Protein AF-A0A4Y9UTT5-F1 (afdb_monomer)

Solvent-accessible surface area (backbone atoms only — not comparable to full-atom values): 20776 Å² total; per-residue (Å²): 132,88,83,87,89,87,84,89,85,83,88,83,82,86,80,91,84,88,80,82,90,75,90,77,81,85,78,80,84,80,78,82,85,77,86,77,80,86,79,86,81,83,84,80,93,72,90,73,84,76,83,81,79,75,77,74,75,73,77,71,77,81,71,72,67,68,64,73,43,75,48,70,27,82,89,72,28,34,40,36,28,38,40,95,92,14,46,50,64,59,52,58,39,62,52,59,52,64,42,48,42,26,35,34,30,38,65,64,56,94,57,61,46,43,34,34,32,32,25,52,72,84,48,75,78,44,76,22,69,30,44,76,47,98,56,68,75,46,101,57,21,41,27,27,42,21,61,42,77,42,45,83,54,48,44,37,39,40,34,75,27,44,22,49,79,89,40,76,43,31,75,46,60,92,76,46,92,79,58,58,64,29,30,30,36,78,81,64,69,78,72,82,65,68,76,72,74,80,83,71,84,58,56,47,64,52,72,46,86,48,32,43,38,40,35,36,47,45,82,44,78,77,42,82,51,100,82,27,39,35,34,40,37,34,32,63,39,32,38,33,49,30,94,87,57,41,34,33,37,44,61,75,16,38,29,57,32,35,31,26,80,65,8,42,26,40,40,38,34,46,38,40,37,33,37,76,90,64,48,53,34,42,35,48,31,43,33,44,32,50,43,48,74,60,21,30,69,35,41,77,73,73,40,63,72,84,50,31,46,33,44,33,48,40,37,42,44,51,87,42,78,90,55,43,65,45,60,75,44,50,29,41,30,44,33,33,37,35,79,87,80,28,34,39,39,34,40,35,25,40,55,45,77,56,63,75,62,73,91,129

Sequence (360 aa):
MAGAPGPRSHAAERPMNSPSRGFVNRRPCVFAEAAAKPLPIPACDRFLPAPSLTLQTDEAPATAACMPSMQRAWDGSELRWGEADTPVPPAVISPGTPASVTVAVSPVRPGHAVTVEYRVNGGPVRQAIGQSAPRVHGANGRLFRALLPGQSGGTVEFLPVLGFAGQPISPRLRESAECPRYQVGCGAAPVETAALPAGELRWDWDTTFLWAGTVAIRTEVIGVVPDGLRINLHVTEGRFVGPRFEGIVRPGGVNWLRIRKDGVGIVNVTECLQTLSGARIDCLYDGILDLGADGYARAIRGDFGILPPFVLAPTYATADKELAWLNRAQCIGVGRVDMKTLRASYDIYVVTAGAAKHVD

Secondary structure (DSSP, 8-state):
------PPP-----------------PPP------PPPPPPPP----PPPP-----------------EEEE-TTS-EEEESBTTB----SEE-TTPPEEEEEEEES--TTEEEEEEEEETT---EEEEPEEEEEEEETTEEEEEEEEPPPSSEEEEEEEEEEETTEE-S--TTT-S---EEEES----------PPP----EEEEEEEEEEEEEEEEEEEEEEETTEEEEEEEEEEEEEE-SS-EEEEPTT-EEEEEE-TTSEEEEEEEEEEEETT--EEEEEEEEEEE--TTHHHHHHTT---SS-EEEEEEEEE---SSSGGGGG-EEEEEEEEETTTTEEEEEEEEEEEEEES---

Structure (mmCIF, N/CA/C/O backbone):
data_AF-A0A4Y9UTT5-F1
#
_entry.id   AF-A0A4Y9UTT5-F1
#
loop_
_atom_site.group_PDB
_atom_site.id
_atom_site.type_symbol
_atom_site.label_atom_id
_atom_site.label_alt_id
_atom_site.label_comp_id
_atom_site.label_asym_id
_atom_site.label_entity_id
_atom_site.label_seq_id
_atom_site.pdbx_PDB_ins_code
_atom_site.Cartn_x
_atom_site.Cartn_y
_atom_site.Cartn_z
_atom_site.occupancy
_atom_site.B_iso_or_equiv
_atom_site.auth_seq_id
_atom_site.auth_comp_id
_atom_site.auth_asym_id
_atom_site.auth_atom_id
_atom_site.pdbx_PDB_model_num
ATOM 1 N N . MET A 1 1 ? -22.398 82.596 -9.284 1.00 36.31 1 MET A N 1
ATOM 2 C CA . MET A 1 1 ? -21.958 81.882 -10.499 1.00 36.31 1 MET A CA 1
ATOM 3 C C . MET A 1 1 ? -20.757 81.018 -10.145 1.00 36.31 1 MET A C 1
ATOM 5 O O . MET A 1 1 ? -19.864 81.526 -9.492 1.00 36.31 1 MET A O 1
ATOM 9 N N . ALA A 1 2 ? -20.852 79.737 -10.513 1.00 39.88 2 ALA A N 1
ATOM 10 C CA . ALA A 1 2 ? -19.846 78.685 -10.724 1.00 39.88 2 ALA A CA 1
ATOM 11 C C . ALA A 1 2 ? -18.447 78.722 -10.057 1.00 39.88 2 ALA A C 1
ATOM 13 O O . ALA A 1 2 ? -17.692 79.670 -10.229 1.00 39.88 2 ALA A O 1
ATOM 14 N N . GLY A 1 3 ? -18.056 77.560 -9.502 1.00 33.03 3 GLY A N 1
ATOM 15 C CA . GLY A 1 3 ? -16.690 77.022 -9.621 1.00 33.03 3 GLY A CA 1
ATOM 16 C C . GLY A 1 3 ? -15.980 76.650 -8.312 1.00 33.03 3 GLY A C 1
ATOM 17 O O . GLY A 1 3 ? -15.389 77.508 -7.672 1.00 33.03 3 GLY A O 1
ATOM 18 N N . ALA A 1 4 ? -15.971 75.361 -7.950 1.00 41.69 4 ALA A N 1
ATOM 19 C CA . ALA A 1 4 ? -14.964 74.765 -7.048 1.00 41.69 4 ALA A CA 1
ATOM 20 C C . ALA A 1 4 ? -13.626 74.599 -7.817 1.00 41.69 4 ALA A C 1
ATOM 22 O O . ALA A 1 4 ? -13.711 74.489 -9.046 1.00 41.69 4 ALA A O 1
ATOM 23 N N . PRO A 1 5 ? -12.416 74.552 -7.193 1.00 48.75 5 PRO A N 1
ATOM 24 C CA . PRO A 1 5 ? -11.970 73.396 -6.380 1.00 48.75 5 PRO A CA 1
ATOM 25 C C . PRO A 1 5 ? -10.886 73.684 -5.292 1.00 48.75 5 PRO A C 1
ATOM 27 O O . PRO A 1 5 ? -10.338 74.777 -5.211 1.00 48.75 5 PRO A O 1
ATOM 30 N N . GLY A 1 6 ? -10.507 72.662 -4.502 1.00 31.80 6 GLY A N 1
ATOM 31 C CA . GLY A 1 6 ? -9.179 72.579 -3.851 1.00 31.80 6 GLY A CA 1
ATOM 32 C C . GLY A 1 6 ? -9.160 72.349 -2.323 1.00 31.80 6 GLY A C 1
ATOM 33 O O . GLY A 1 6 ? -9.789 73.114 -1.594 1.00 31.80 6 GLY A O 1
ATOM 34 N N . PRO A 1 7 ? -8.436 71.327 -1.807 1.00 46.84 7 PRO A N 1
ATOM 35 C CA . PRO A 1 7 ? -8.372 71.008 -0.381 1.00 46.84 7 PRO A CA 1
ATOM 36 C C . PRO A 1 7 ? -7.245 71.760 0.351 1.00 46.84 7 PRO A C 1
ATOM 38 O O . PRO A 1 7 ? -6.216 72.111 -0.220 1.00 46.84 7 PRO A O 1
ATOM 41 N N . ARG A 1 8 ? -7.459 71.988 1.652 1.00 34.41 8 ARG A N 1
ATOM 42 C CA . ARG A 1 8 ? -6.570 72.725 2.560 1.00 34.41 8 ARG A CA 1
ATOM 43 C C . ARG A 1 8 ? -5.287 71.952 2.884 1.00 34.41 8 ARG A C 1
ATOM 45 O O . ARG A 1 8 ? -5.343 70.835 3.389 1.00 34.41 8 ARG A O 1
ATOM 52 N N . SER A 1 9 ? -4.152 72.622 2.705 1.00 30.22 9 SER A N 1
ATOM 53 C CA . SER A 1 9 ? -2.883 72.350 3.379 1.00 30.22 9 SER A CA 1
ATOM 54 C C . SER A 1 9 ? -2.814 73.116 4.704 1.00 30.22 9 SER A C 1
ATOM 56 O O . SER A 1 9 ? -3.052 74.322 4.713 1.00 30.22 9 SER A O 1
ATOM 58 N N . HIS A 1 10 ? -2.389 72.467 5.786 1.00 34.09 10 HIS A N 1
ATOM 59 C CA . HIS A 1 10 ? -1.598 73.136 6.819 1.00 34.09 10 HIS A CA 1
ATOM 60 C C . HIS A 1 10 ? -0.486 72.200 7.285 1.00 34.09 10 HIS A C 1
ATOM 62 O O . HIS A 1 10 ? -0.729 71.088 7.747 1.00 34.09 10 HIS A O 1
ATOM 68 N N . ALA A 1 11 ? 0.736 72.684 7.092 1.00 29.61 11 ALA A N 1
ATOM 69 C CA . ALA A 1 11 ? 1.970 72.147 7.621 1.00 29.61 11 ALA A CA 1
ATOM 70 C C . ALA A 1 11 ? 2.130 72.516 9.103 1.00 29.61 11 ALA A C 1
ATOM 72 O O . ALA A 1 11 ? 1.698 73.590 9.522 1.00 29.61 11 ALA A O 1
ATOM 73 N N . ALA A 1 12 ? 2.821 71.660 9.852 1.00 31.47 12 ALA A N 1
ATOM 74 C CA . ALA A 1 12 ? 3.644 72.057 10.987 1.00 31.47 12 ALA A CA 1
ATOM 75 C C . ALA A 1 12 ? 4.789 71.043 11.145 1.00 31.47 12 ALA A C 1
ATOM 77 O O . ALA A 1 12 ? 4.624 69.845 10.915 1.00 31.47 12 ALA A O 1
ATOM 78 N N . GLU A 1 13 ? 5.962 71.583 11.444 1.00 30.42 13 GLU A N 1
ATOM 79 C CA . GLU A 1 13 ? 7.299 71.020 11.279 1.00 30.42 13 GLU A CA 1
ATOM 80 C C . GLU A 1 13 ? 7.704 69.973 12.331 1.00 30.42 13 GLU A C 1
ATOM 82 O O . GLU A 1 13 ? 7.153 69.884 13.427 1.00 30.42 13 GLU A O 1
ATOM 87 N N . ARG A 1 14 ? 8.732 69.188 11.977 1.00 30.92 14 ARG A N 1
ATOM 88 C CA . ARG A 1 14 ? 9.507 68.317 12.880 1.00 30.92 14 ARG A CA 1
ATOM 89 C C . ARG A 1 14 ? 10.401 69.158 13.814 1.00 30.92 14 ARG A C 1
ATOM 91 O O . ARG A 1 14 ? 10.750 70.281 13.460 1.00 30.92 14 ARG A O 1
ATOM 98 N N . PRO A 1 15 ? 10.935 68.558 14.895 1.00 34.53 15 PRO A N 1
ATOM 99 C CA . PRO A 1 15 ? 12.311 68.070 14.750 1.00 34.53 15 PRO A CA 1
ATOM 100 C C . PRO A 1 15 ? 12.616 66.708 15.412 1.00 34.53 15 PRO A C 1
ATOM 102 O O . PRO A 1 15 ? 12.164 66.376 16.499 1.00 34.53 15 PRO A O 1
ATOM 105 N N . MET A 1 16 ? 13.408 65.927 14.671 1.00 27.84 16 MET A N 1
ATOM 106 C CA . MET A 1 16 ? 14.616 65.181 15.060 1.00 27.84 16 MET A CA 1
ATOM 107 C C . MET A 1 16 ? 14.790 64.709 16.522 1.00 27.84 16 MET A C 1
ATOM 109 O O . MET A 1 16 ? 15.114 65.501 17.398 1.00 27.84 16 MET A O 1
ATOM 113 N N . ASN A 1 17 ? 14.750 63.385 16.735 1.00 26.91 17 ASN A N 1
ATOM 114 C CA . ASN A 1 17 ? 15.776 62.686 17.522 1.00 26.91 17 ASN A CA 1
ATOM 115 C C . ASN A 1 17 ? 15.738 61.161 17.307 1.00 26.91 17 ASN A C 1
ATOM 117 O O . ASN A 1 17 ? 14.784 60.475 17.663 1.00 26.91 17 ASN A O 1
ATOM 121 N N . SER A 1 18 ? 16.813 60.640 16.723 1.00 30.81 18 SER A N 1
ATOM 122 C CA . SER A 1 18 ? 17.255 59.242 16.790 1.00 30.81 18 SER A CA 1
ATOM 123 C C . SER A 1 18 ? 18.003 58.998 18.109 1.00 30.81 18 SER A C 1
ATOM 125 O O . SER A 1 18 ? 18.693 59.905 18.574 1.00 30.81 18 SER A O 1
ATOM 127 N N . PRO A 1 19 ? 17.931 57.785 18.692 1.00 33.94 19 PRO A N 1
ATOM 128 C CA . PRO A 1 19 ? 19.107 56.916 18.595 1.00 33.94 19 PRO A CA 1
ATOM 129 C C . PRO A 1 19 ? 18.818 55.402 18.457 1.00 33.94 19 PRO A C 1
ATOM 131 O O . PRO A 1 19 ? 17.821 54.860 18.927 1.00 33.94 19 PRO A O 1
ATOM 134 N N . SER A 1 20 ? 19.751 54.761 17.748 1.00 27.55 20 SER A N 1
ATOM 135 C CA . SER A 1 20 ? 20.259 53.382 17.853 1.00 27.55 20 SER A CA 1
ATOM 136 C C . SER A 1 20 ? 19.488 52.343 18.690 1.00 27.55 20 SER A C 1
ATOM 138 O O . SER A 1 20 ? 19.496 52.345 19.919 1.00 27.55 20 SER A O 1
ATOM 140 N N . ARG A 1 21 ? 18.972 51.311 18.005 1.00 31.77 21 ARG A N 1
ATOM 141 C CA . ARG A 1 21 ? 18.643 50.013 18.617 1.00 31.77 21 ARG A CA 1
ATOM 142 C C . ARG A 1 21 ? 19.931 49.271 18.973 1.00 31.77 21 ARG A C 1
ATOM 144 O O . ARG A 1 21 ? 20.638 48.782 18.095 1.00 31.77 21 ARG A O 1
ATOM 151 N N . GLY A 1 22 ? 20.205 49.201 20.271 1.00 27.02 22 GLY A N 1
ATOM 152 C CA . GLY A 1 22 ? 21.240 48.364 20.855 1.00 27.02 22 GLY A CA 1
ATOM 153 C C . GLY A 1 22 ? 20.894 46.877 20.778 1.00 27.02 22 GLY A C 1
ATOM 154 O O . GLY A 1 22 ? 19.771 46.452 21.047 1.00 27.02 22 GLY A O 1
ATOM 155 N N . PHE A 1 23 ? 21.910 46.100 20.421 1.00 31.25 23 PHE A N 1
ATOM 156 C CA . PHE A 1 23 ? 22.050 44.676 20.692 1.00 31.25 23 PHE A CA 1
ATOM 157 C C . PHE A 1 23 ? 21.852 44.416 22.198 1.00 31.25 23 PHE A C 1
ATOM 159 O O . PHE A 1 23 ? 22.605 44.950 23.010 1.00 31.25 23 PHE A O 1
ATOM 166 N N . VAL A 1 24 ? 20.888 43.572 22.581 1.00 30.56 24 VAL A N 1
ATOM 167 C CA . VAL A 1 24 ? 20.798 43.027 23.948 1.00 30.56 24 VAL A CA 1
ATOM 168 C C . VAL A 1 24 ? 20.681 41.506 23.885 1.00 30.56 24 VAL A C 1
ATOM 170 O O . VAL A 1 24 ? 19.618 40.921 23.709 1.00 30.56 24 VAL A O 1
ATOM 173 N N . ASN A 1 25 ? 21.867 40.910 23.952 1.00 26.06 25 ASN A N 1
ATOM 174 C CA . ASN A 1 25 ? 22.272 39.701 24.661 1.00 26.06 25 ASN A CA 1
ATOM 175 C C . ASN A 1 25 ? 21.159 38.760 25.184 1.00 26.06 25 ASN A C 1
ATOM 177 O O . ASN A 1 25 ? 20.508 39.031 26.196 1.00 26.06 25 ASN A O 1
ATOM 181 N N . ARG A 1 26 ? 21.025 37.589 24.544 1.00 31.69 26 ARG A N 1
ATOM 182 C CA . ARG A 1 26 ? 20.327 36.421 25.099 1.00 31.69 26 ARG A CA 1
ATOM 183 C C . ARG A 1 26 ? 21.169 35.845 26.241 1.00 31.69 26 ARG A C 1
ATOM 185 O O . ARG A 1 26 ? 22.263 35.345 26.000 1.00 31.69 26 ARG A O 1
ATOM 192 N N . ARG A 1 27 ? 20.658 35.883 27.474 1.00 27.95 27 ARG A N 1
ATOM 193 C CA . ARG A 1 27 ? 21.202 35.069 28.573 1.00 27.95 27 ARG A CA 1
ATOM 194 C C . ARG A 1 27 ? 20.777 33.604 28.387 1.00 27.95 27 ARG A C 1
ATOM 196 O O . ARG A 1 27 ? 19.615 33.371 28.053 1.00 27.95 27 ARG A O 1
ATOM 203 N N . PRO A 1 28 ? 21.675 32.630 28.606 1.00 30.53 28 PRO A N 1
ATOM 204 C CA . PRO A 1 28 ? 21.338 31.215 28.562 1.00 30.53 28 PRO A CA 1
ATOM 205 C C . PRO A 1 28 ? 20.605 30.800 29.845 1.00 30.53 28 PRO A C 1
ATOM 207 O O . PRO A 1 28 ? 20.949 31.234 30.945 1.00 30.53 28 PRO A O 1
ATOM 210 N N . CYS A 1 29 ? 19.588 29.953 29.693 1.00 26.33 29 CYS A N 1
ATOM 211 C CA . CYS A 1 29 ? 18.953 29.252 30.801 1.00 26.33 29 CYS A CA 1
ATOM 212 C C . CYS A 1 29 ? 19.978 28.311 31.446 1.00 26.33 29 CYS A C 1
ATOM 214 O O . CYS A 1 29 ? 20.473 27.386 30.806 1.00 26.33 29 CYS A O 1
ATOM 216 N N . VAL A 1 30 ? 20.301 28.577 32.709 1.00 25.97 30 VAL A N 1
ATOM 217 C CA . VAL A 1 30 ? 21.104 27.707 33.567 1.00 25.97 30 VAL A CA 1
ATOM 218 C C . VAL A 1 30 ? 20.240 26.502 33.938 1.00 25.97 30 VAL A C 1
ATOM 220 O O . VAL A 1 30 ? 19.222 26.655 34.612 1.00 25.97 30 VAL A O 1
ATOM 223 N N . PHE A 1 31 ? 20.627 25.313 33.476 1.00 25.66 31 PHE A N 1
ATOM 224 C CA . PHE A 1 31 ? 20.129 24.054 34.021 1.00 25.66 31 PHE A CA 1
ATOM 225 C C . PHE A 1 31 ? 20.694 23.892 35.435 1.00 25.66 31 PHE A C 1
ATOM 227 O O . PHE A 1 31 ? 21.907 23.927 35.632 1.00 25.66 31 PHE A O 1
ATOM 234 N N . ALA A 1 32 ? 19.809 23.743 36.418 1.00 26.86 32 ALA A N 1
ATOM 235 C CA . ALA A 1 32 ? 20.182 23.331 37.760 1.00 26.86 32 ALA A CA 1
ATOM 236 C C . ALA A 1 32 ? 20.559 21.842 37.729 1.00 26.86 32 ALA A C 1
ATOM 238 O O . ALA A 1 32 ? 19.726 20.980 37.451 1.00 26.86 32 ALA A O 1
ATOM 239 N N . GLU A 1 33 ? 21.830 21.558 37.989 1.00 26.12 33 GLU A N 1
ATOM 240 C CA . GLU A 1 33 ? 22.393 20.220 38.116 1.00 26.12 33 GLU A CA 1
ATOM 241 C C . GLU A 1 33 ? 22.050 19.674 39.512 1.00 26.12 33 GLU A C 1
ATOM 243 O O . GLU A 1 33 ? 22.700 19.984 40.510 1.00 26.12 33 GLU A O 1
ATOM 248 N N . ALA A 1 34 ? 20.963 18.908 39.606 1.00 27.50 34 ALA A N 1
ATOM 249 C CA . ALA A 1 34 ? 20.640 18.136 40.800 1.00 27.50 34 ALA A CA 1
ATOM 250 C C . ALA A 1 34 ? 21.342 16.773 40.705 1.00 27.50 34 ALA A C 1
ATOM 252 O O . ALA A 1 34 ? 20.917 15.889 39.962 1.00 27.50 34 ALA A O 1
ATOM 253 N N . ALA A 1 35 ? 22.432 16.617 41.456 1.00 28.62 35 ALA A N 1
ATOM 254 C CA . ALA A 1 35 ? 23.165 15.367 41.595 1.00 28.62 35 ALA A CA 1
ATOM 255 C C . ALA A 1 35 ? 22.282 14.284 42.247 1.00 28.62 35 ALA A C 1
ATOM 257 O O . ALA A 1 35 ? 22.088 14.260 43.464 1.00 28.62 35 ALA A O 1
ATOM 258 N N . ALA A 1 36 ? 21.746 13.375 41.433 1.00 30.38 36 ALA A N 1
ATOM 259 C CA . ALA A 1 36 ? 21.097 12.157 41.900 1.00 30.38 36 ALA A CA 1
ATOM 260 C C . ALA A 1 36 ? 22.164 11.096 42.221 1.00 30.38 36 ALA A C 1
ATOM 262 O O . ALA A 1 36 ? 22.946 10.698 41.358 1.00 30.38 36 ALA A O 1
ATOM 263 N N . LYS A 1 37 ? 22.203 10.639 43.479 1.0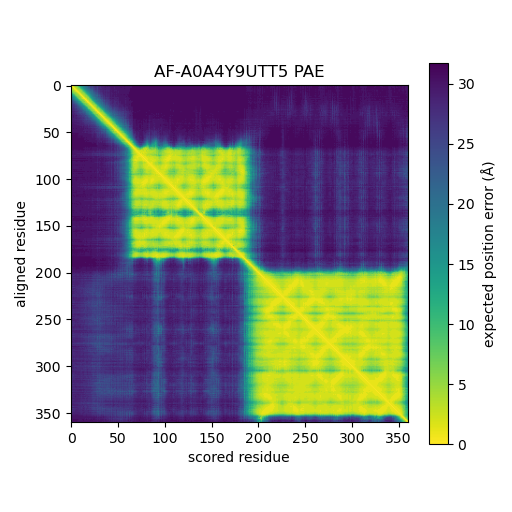0 31.14 37 LYS A N 1
ATOM 264 C CA . LYS A 1 37 ? 23.020 9.495 43.919 1.00 31.14 37 LYS A CA 1
ATOM 265 C C . LYS A 1 37 ? 22.629 8.224 43.140 1.00 31.14 37 LYS A C 1
ATOM 267 O O . LYS A 1 37 ? 21.433 7.950 43.039 1.00 31.14 37 LYS A O 1
ATOM 272 N N . PRO A 1 38 ? 23.589 7.411 42.662 1.00 29.91 38 PRO A N 1
ATOM 273 C CA . PRO A 1 38 ? 23.278 6.137 42.025 1.00 29.91 38 PRO A CA 1
ATOM 274 C C . PRO A 1 38 ? 22.783 5.117 43.064 1.00 29.91 38 PRO A C 1
ATOM 276 O O . PRO A 1 38 ? 23.424 4.900 44.093 1.00 29.91 38 PRO A O 1
ATOM 279 N N . LEU A 1 39 ? 21.632 4.498 42.789 1.00 31.86 39 LEU A N 1
ATOM 280 C CA . LEU A 1 39 ? 21.138 3.319 43.508 1.00 31.86 39 LEU A CA 1
ATOM 281 C C . LEU A 1 39 ? 21.914 2.059 43.071 1.00 31.86 39 LEU A C 1
ATOM 283 O O . LEU A 1 39 ? 22.318 1.970 41.910 1.00 31.86 39 LEU A O 1
ATOM 287 N N . PRO A 1 40 ? 22.120 1.081 43.972 1.00 29.36 40 PRO A N 1
ATOM 288 C CA . PRO A 1 40 ? 22.918 -0.105 43.690 1.00 29.36 40 PRO A CA 1
ATOM 289 C C . PRO A 1 40 ? 22.182 -1.088 42.769 1.00 29.36 40 PRO A C 1
ATOM 291 O O . PRO A 1 40 ? 21.010 -1.406 42.970 1.00 29.36 40 PRO A O 1
ATOM 294 N N . ILE A 1 41 ? 22.911 -1.593 41.775 1.00 32.50 41 ILE A N 1
ATOM 295 C CA . ILE A 1 41 ? 22.507 -2.684 40.884 1.00 32.50 41 ILE A CA 1
ATOM 296 C C . ILE A 1 41 ? 22.663 -4.005 41.660 1.00 32.50 41 ILE A C 1
ATOM 298 O O . ILE A 1 41 ? 23.756 -4.259 42.172 1.00 32.50 41 ILE A O 1
ATOM 302 N N . PRO A 1 42 ? 21.635 -4.865 41.769 1.00 29.41 42 PRO A N 1
ATOM 303 C CA . PRO A 1 42 ? 21.810 -6.188 42.352 1.00 29.41 42 PRO A CA 1
ATOM 304 C C . PRO A 1 42 ? 22.562 -7.097 41.370 1.00 29.41 42 PRO A C 1
ATOM 306 O O . PRO A 1 42 ? 22.157 -7.266 40.220 1.00 29.41 42 PRO A O 1
ATOM 309 N N . ALA A 1 43 ? 23.659 -7.692 41.839 1.00 30.03 43 ALA A N 1
ATOM 310 C CA . ALA A 1 43 ? 24.387 -8.733 41.127 1.00 30.03 43 ALA A CA 1
ATOM 311 C C . ALA A 1 43 ? 23.504 -9.985 40.996 1.00 30.03 43 ALA A C 1
ATOM 313 O O . ALA A 1 43 ? 23.105 -10.580 41.996 1.00 30.03 43 ALA A O 1
ATOM 314 N N . CYS A 1 44 ? 23.192 -10.378 39.761 1.00 26.38 44 CYS A N 1
ATOM 315 C CA . CYS A 1 44 ? 22.625 -11.686 39.450 1.00 26.38 44 CYS A CA 1
ATOM 316 C C . CYS A 1 44 ? 23.726 -12.569 38.860 1.00 26.38 44 CYS A C 1
ATOM 318 O O . CYS A 1 44 ? 23.951 -12.585 37.652 1.00 26.38 44 CYS A O 1
ATOM 320 N N . ASP A 1 45 ? 24.388 -13.322 39.736 1.00 31.02 45 ASP A N 1
ATOM 321 C CA . ASP A 1 45 ? 25.145 -14.514 39.370 1.00 31.02 45 ASP A CA 1
ATOM 322 C C . ASP A 1 45 ? 24.167 -15.624 38.971 1.00 31.02 45 ASP A C 1
ATOM 324 O O . ASP A 1 45 ? 23.543 -16.255 39.826 1.00 31.02 45 ASP A O 1
ATOM 328 N N . ARG A 1 46 ? 24.016 -15.854 37.662 1.00 28.39 46 ARG A N 1
ATOM 329 C CA . ARG A 1 46 ? 23.635 -17.149 37.065 1.00 28.39 46 ARG A CA 1
ATOM 330 C C . ARG A 1 46 ? 23.715 -17.063 35.539 1.00 28.39 46 ARG A C 1
ATOM 332 O O . ARG A 1 46 ? 22.717 -16.891 34.848 1.00 28.39 46 ARG A O 1
ATOM 339 N N . PHE A 1 47 ? 24.925 -17.213 35.008 1.00 26.64 47 PHE A N 1
ATOM 340 C CA . PHE A 1 47 ? 25.110 -17.606 33.613 1.00 26.64 47 PHE A CA 1
ATOM 341 C C . PHE A 1 47 ? 24.742 -19.091 33.478 1.00 26.64 47 PHE A C 1
ATOM 343 O O . PHE A 1 47 ? 25.494 -19.968 33.896 1.00 26.64 47 PHE A O 1
ATOM 350 N N . LEU A 1 48 ? 23.569 -19.369 32.913 1.00 32.06 48 LEU A N 1
ATOM 351 C CA . LEU A 1 48 ? 23.278 -20.650 32.268 1.00 32.06 48 LEU A CA 1
ATOM 352 C C . LEU A 1 48 ? 23.687 -20.514 30.790 1.00 32.06 48 LEU A C 1
ATOM 354 O O . LEU A 1 48 ? 23.354 -19.495 30.181 1.00 32.06 48 LEU A O 1
ATOM 358 N N . PRO A 1 49 ? 24.422 -21.474 30.202 1.00 28.89 49 PRO A N 1
ATOM 359 C CA . PRO A 1 49 ? 24.854 -21.365 28.815 1.00 28.89 49 PRO A CA 1
ATOM 360 C C . PRO A 1 49 ? 23.650 -21.481 27.872 1.00 28.89 49 PRO A C 1
ATOM 362 O O . PRO A 1 49 ? 22.810 -22.369 28.018 1.00 28.89 49 PRO A O 1
ATOM 365 N N . ALA A 1 50 ? 23.575 -20.569 26.902 1.00 28.58 50 ALA A N 1
ATOM 366 C CA . ALA A 1 50 ? 22.637 -20.646 25.789 1.00 28.58 50 ALA A CA 1
ATOM 367 C C . ALA A 1 50 ? 22.896 -21.927 24.969 1.00 28.58 50 ALA A C 1
ATOM 369 O O . ALA A 1 50 ? 24.057 -22.314 24.813 1.00 28.58 50 ALA A O 1
ATOM 370 N N . PRO A 1 51 ? 21.860 -22.589 24.424 1.00 26.25 51 PRO A N 1
ATOM 371 C CA . PRO A 1 51 ? 22.070 -23.715 23.531 1.00 26.25 51 PRO A CA 1
ATOM 372 C C . PRO A 1 51 ? 22.760 -23.215 22.260 1.00 26.25 51 PRO A C 1
ATOM 374 O O . PRO A 1 51 ? 22.258 -22.333 21.561 1.00 26.25 51 PRO A O 1
ATOM 377 N N . SER A 1 52 ? 23.932 -23.778 21.986 1.00 25.84 52 SER A N 1
ATOM 378 C CA . SER A 1 52 ? 24.673 -23.595 20.747 1.00 25.84 52 SER A CA 1
ATOM 379 C C . SER A 1 52 ? 23.803 -24.053 19.578 1.00 25.84 52 SER A C 1
ATOM 381 O O . SER A 1 52 ? 23.663 -25.247 19.328 1.00 25.84 52 SER A O 1
ATOM 383 N N . LEU A 1 53 ? 23.201 -23.101 18.866 1.00 24.62 53 LEU A N 1
ATOM 384 C CA . LEU A 1 53 ? 22.671 -23.324 17.528 1.00 24.62 53 LEU A CA 1
ATOM 385 C C . LEU A 1 53 ? 23.870 -23.566 16.613 1.00 24.62 53 LEU A C 1
ATOM 387 O O . LEU A 1 53 ? 24.497 -22.635 16.109 1.00 24.62 53 LEU A O 1
ATOM 391 N N . THR A 1 54 ? 24.223 -24.836 16.455 1.00 25.83 54 THR A N 1
ATOM 392 C CA . THR A 1 54 ? 25.104 -25.300 15.393 1.00 25.83 54 THR A CA 1
ATOM 393 C C . THR A 1 54 ? 24.426 -24.924 14.081 1.00 25.83 54 THR A C 1
ATOM 395 O O . THR A 1 54 ? 23.444 -25.545 13.679 1.00 25.83 54 THR A O 1
ATOM 398 N N . LEU A 1 55 ? 24.912 -23.867 13.430 1.00 26.34 55 LEU A N 1
ATOM 399 C CA . LEU A 1 55 ? 24.665 -23.647 12.013 1.00 26.34 55 LEU A CA 1
ATOM 400 C C . LEU A 1 55 ? 25.261 -24.856 11.292 1.00 26.34 55 LEU A C 1
ATOM 402 O O . LEU A 1 55 ? 26.463 -24.913 11.042 1.00 26.34 55 LEU A O 1
ATOM 406 N N . GLN A 1 56 ? 24.419 -25.851 11.016 1.00 23.64 56 GLN A N 1
ATOM 407 C CA . GLN A 1 56 ? 24.648 -26.763 9.910 1.00 23.64 56 GLN A CA 1
ATOM 408 C C . GLN A 1 56 ? 24.770 -25.870 8.680 1.00 23.64 56 GLN A C 1
ATOM 410 O O . GLN A 1 56 ? 23.791 -25.303 8.199 1.00 23.64 56 GLN A O 1
ATOM 415 N N . THR A 1 57 ? 26.007 -25.665 8.238 1.00 26.33 57 THR A N 1
ATOM 416 C CA . THR A 1 57 ? 26.296 -25.195 6.894 1.00 26.33 57 THR A CA 1
ATOM 417 C C . THR A 1 57 ? 25.769 -26.272 5.968 1.00 26.33 57 THR A C 1
ATOM 419 O O . THR A 1 57 ? 26.452 -27.262 5.713 1.00 26.33 57 THR A O 1
ATOM 422 N N . ASP A 1 58 ? 24.515 -26.118 5.559 1.00 23.72 58 ASP A N 1
ATOM 423 C CA . ASP A 1 58 ? 23.976 -26.867 4.443 1.00 23.72 58 ASP A CA 1
ATOM 424 C C . ASP A 1 58 ? 24.843 -26.482 3.244 1.00 23.72 58 ASP A C 1
ATOM 426 O O . ASP A 1 58 ? 24.959 -25.307 2.872 1.00 23.72 58 ASP A O 1
ATOM 430 N N . GLU A 1 59 ? 25.588 -27.466 2.764 1.00 27.72 59 GLU A N 1
ATOM 431 C CA . GLU A 1 59 ? 26.540 -27.347 1.678 1.00 27.72 59 GLU A CA 1
ATOM 432 C C . GLU A 1 59 ? 25.737 -26.972 0.430 1.00 27.72 59 GLU A C 1
ATOM 434 O O . GLU A 1 59 ? 25.097 -27.808 -0.209 1.00 27.72 59 GLU A O 1
ATOM 439 N N . ALA A 1 60 ? 25.698 -25.674 0.121 1.00 24.98 60 ALA A N 1
ATOM 440 C CA . ALA A 1 60 ? 25.110 -25.181 -1.112 1.00 24.98 60 ALA A CA 1
ATOM 441 C C . ALA A 1 60 ? 25.760 -25.944 -2.279 1.00 24.98 60 ALA A C 1
ATOM 443 O O . ALA A 1 60 ? 26.993 -26.005 -2.341 1.00 24.98 60 ALA A O 1
ATOM 444 N N . PRO A 1 61 ? 24.978 -26.533 -3.203 1.00 24.70 61 PRO A N 1
ATOM 445 C CA . PRO A 1 61 ? 25.549 -27.306 -4.290 1.00 24.70 61 PRO A CA 1
ATOM 446 C C . PRO A 1 61 ? 26.465 -26.387 -5.090 1.00 24.70 61 PRO A C 1
ATOM 448 O O . PRO A 1 61 ? 26.051 -25.305 -5.508 1.00 24.70 61 PRO A O 1
ATOM 451 N N . ALA A 1 62 ? 27.718 -26.811 -5.253 1.00 27.30 62 ALA A N 1
ATOM 452 C CA . ALA A 1 62 ? 28.748 -26.100 -5.987 1.00 27.30 62 ALA A CA 1
ATOM 453 C C . ALA A 1 62 ? 28.236 -25.719 -7.384 1.00 27.30 62 ALA A C 1
ATOM 455 O O . ALA A 1 62 ? 28.259 -26.510 -8.327 1.00 27.30 62 ALA A O 1
ATOM 456 N N . THR A 1 63 ? 27.758 -24.483 -7.519 1.00 30.89 63 THR A N 1
ATOM 457 C CA . THR A 1 63 ? 27.497 -23.840 -8.800 1.00 30.89 63 THR A CA 1
ATOM 458 C C . THR A 1 63 ? 28.820 -23.867 -9.543 1.00 30.89 63 THR A C 1
ATOM 460 O O . THR A 1 63 ? 29.786 -23.306 -9.033 1.00 30.89 63 THR A O 1
ATOM 463 N N . ALA A 1 64 ? 28.893 -24.557 -10.683 1.00 33.41 64 ALA A N 1
ATOM 464 C CA . ALA A 1 64 ? 30.121 -24.747 -11.449 1.00 33.41 64 ALA A CA 1
ATOM 465 C C . ALA A 1 64 ? 30.810 -23.399 -11.739 1.00 33.41 64 ALA A C 1
ATOM 467 O O . ALA A 1 64 ? 30.515 -22.716 -12.721 1.00 33.41 64 ALA A O 1
ATOM 468 N N . ALA A 1 65 ? 31.709 -22.999 -10.843 1.00 37.59 65 ALA A N 1
ATOM 469 C CA . ALA A 1 65 ? 32.629 -21.904 -11.035 1.00 37.59 65 ALA A CA 1
ATOM 470 C C . ALA A 1 65 ? 33.595 -22.347 -12.133 1.00 37.59 65 ALA A C 1
ATOM 472 O O . ALA A 1 65 ? 34.100 -23.469 -12.112 1.00 37.59 65 ALA A O 1
ATOM 473 N N . CYS A 1 66 ? 33.786 -21.489 -13.131 1.00 51.44 66 CYS A N 1
ATOM 474 C CA . CYS A 1 66 ? 34.671 -21.746 -14.257 1.00 51.44 66 CYS A CA 1
ATOM 475 C C . CYS A 1 66 ? 36.062 -22.130 -13.721 1.00 51.44 66 CYS A C 1
ATOM 477 O O . CYS A 1 66 ? 36.692 -21.327 -13.035 1.00 51.44 66 CYS A O 1
ATOM 479 N N . MET A 1 67 ? 36.497 -23.369 -13.968 1.00 56.88 67 MET A N 1
ATOM 480 C CA . MET A 1 67 ? 37.793 -23.880 -13.512 1.00 56.88 67 MET A CA 1
ATOM 481 C C . MET A 1 67 ? 38.935 -23.028 -14.095 1.00 56.88 67 MET A C 1
ATOM 483 O O . MET A 1 67 ? 38.826 -22.587 -15.249 1.00 56.88 67 MET A O 1
ATOM 487 N N . PRO A 1 68 ? 40.043 -22.825 -13.356 1.00 69.19 68 PRO A N 1
ATOM 488 C CA . PRO A 1 68 ? 41.228 -22.180 -13.906 1.00 69.19 68 PRO A CA 1
ATOM 489 C C . PRO A 1 68 ? 41.666 -22.934 -15.163 1.00 69.19 68 PRO A C 1
ATOM 491 O O . PRO A 1 68 ? 41.823 -24.154 -15.156 1.00 69.19 68 PRO A O 1
ATOM 494 N N . SER A 1 69 ? 41.794 -22.199 -16.259 1.00 82.00 69 SER A N 1
ATOM 495 C CA . SER A 1 69 ? 41.997 -22.744 -17.595 1.00 82.00 69 SER A CA 1
ATOM 496 C C . SER A 1 69 ? 43.258 -22.149 -18.207 1.00 82.00 69 SER A C 1
ATOM 498 O O . SER A 1 69 ? 43.551 -20.961 -18.050 1.00 82.00 69 SER A O 1
ATOM 500 N N . MET A 1 70 ? 44.007 -22.986 -18.920 1.00 86.56 70 MET A N 1
ATOM 501 C CA . MET A 1 70 ? 45.279 -22.619 -19.527 1.00 86.56 70 MET A CA 1
ATOM 502 C C . MET A 1 70 ? 45.405 -23.235 -20.917 1.00 86.56 70 MET A C 1
ATOM 504 O O . MET A 1 70 ? 45.046 -24.391 -21.127 1.00 86.56 70 MET A O 1
ATOM 508 N N . GLN A 1 71 ? 45.972 -22.474 -21.851 1.00 87.06 71 GLN A N 1
ATOM 509 C CA . GLN A 1 71 ? 46.256 -22.928 -23.208 1.00 87.06 71 GLN A CA 1
ATOM 510 C C . GLN A 1 71 ? 47.652 -22.493 -23.640 1.00 87.06 71 GLN A C 1
ATOM 512 O O . GLN A 1 71 ? 48.049 -21.348 -23.432 1.00 87.06 71 GLN A O 1
ATOM 517 N N . ARG A 1 72 ? 48.386 -23.400 -24.288 1.00 89.62 72 ARG A N 1
ATOM 518 C CA . ARG A 1 72 ? 49.723 -23.127 -24.819 1.00 89.62 72 ARG A CA 1
ATOM 519 C C . ARG A 1 72 ? 49.653 -22.819 -26.312 1.00 89.62 72 ARG A C 1
ATOM 521 O O . ARG A 1 72 ? 49.045 -23.563 -27.079 1.00 89.62 72 ARG A O 1
ATOM 528 N N . ALA A 1 73 ? 50.269 -21.717 -26.715 1.00 90.12 73 ALA A N 1
ATOM 529 C CA . ALA A 1 73 ? 50.446 -21.326 -28.103 1.00 90.12 73 ALA A CA 1
ATOM 530 C C . ALA A 1 73 ? 51.665 -22.025 -28.724 1.00 90.12 73 ALA A C 1
ATOM 532 O O . ALA A 1 73 ? 52.594 -22.444 -28.027 1.00 90.12 73 ALA A O 1
ATOM 533 N N . TRP A 1 74 ? 51.686 -22.127 -30.053 1.00 89.69 74 TRP A N 1
ATOM 534 C CA . TRP A 1 74 ? 52.761 -22.801 -30.796 1.00 89.69 74 TRP A CA 1
ATOM 535 C C . TRP A 1 74 ? 54.124 -22.119 -30.669 1.00 89.69 74 TRP A C 1
ATOM 537 O O . TRP A 1 74 ? 55.156 -22.756 -30.852 1.00 89.69 74 TRP A O 1
ATOM 547 N N . ASP A 1 75 ? 54.140 -20.835 -30.324 1.00 89.44 75 ASP A N 1
ATOM 548 C CA . ASP A 1 75 ? 55.360 -20.059 -30.117 1.00 89.44 75 ASP A CA 1
ATOM 549 C C . ASP A 1 75 ? 55.923 -20.188 -28.683 1.00 89.44 75 ASP A C 1
ATOM 551 O O . ASP A 1 75 ? 56.920 -19.541 -28.334 1.00 89.44 75 ASP A O 1
ATOM 555 N N . GLY A 1 76 ? 55.290 -21.030 -27.859 1.00 88.44 76 GLY A N 1
ATOM 556 C CA . GLY A 1 76 ? 55.658 -21.315 -26.479 1.00 88.44 76 GLY A CA 1
ATOM 557 C C . GLY A 1 76 ? 55.006 -20.403 -25.440 1.00 88.44 76 GLY A C 1
ATOM 558 O O . GLY A 1 76 ? 55.202 -20.666 -24.255 1.00 88.44 76 GLY A O 1
ATOM 559 N N . SER A 1 77 ? 54.248 -19.378 -25.845 1.00 92.12 77 SER A N 1
ATOM 560 C CA . SER A 1 77 ? 53.510 -18.513 -24.919 1.00 92.12 77 SER A CA 1
ATOM 561 C C . SER A 1 77 ? 52.260 -19.189 -24.362 1.00 92.12 77 SER A C 1
ATOM 563 O O . SER A 1 77 ? 51.662 -20.057 -24.993 1.00 92.12 77 SER A O 1
ATOM 565 N N . GLU A 1 78 ? 51.843 -18.777 -23.171 1.00 91.88 78 GLU A N 1
ATOM 566 C CA . GLU A 1 78 ? 50.702 -19.350 -22.458 1.00 91.88 78 GLU A CA 1
ATOM 567 C C . GLU A 1 78 ? 49.610 -18.305 -22.259 1.00 91.88 78 GLU A C 1
ATOM 569 O O . GLU A 1 78 ? 49.898 -17.152 -21.930 1.00 91.88 78 GLU A O 1
ATOM 574 N N . LEU A 1 79 ? 48.358 -18.723 -22.452 1.00 92.31 79 LEU A N 1
ATOM 575 C CA . LEU A 1 79 ? 47.155 -17.978 -22.108 1.00 92.31 79 LEU A CA 1
ATOM 576 C C . LEU A 1 79 ? 46.555 -18.577 -20.837 1.00 92.31 79 LEU A C 1
ATOM 578 O O . LEU A 1 79 ? 46.365 -19.791 -20.777 1.00 92.31 79 LEU A O 1
ATOM 582 N N . ARG A 1 80 ? 46.198 -17.738 -19.864 1.00 91.00 80 ARG A N 1
ATOM 583 C CA . ARG A 1 80 ? 45.523 -18.149 -18.622 1.00 91.00 80 ARG A CA 1
ATOM 584 C C . ARG A 1 80 ? 44.273 -17.318 -18.372 1.00 91.00 80 ARG A C 1
ATOM 586 O O . ARG A 1 80 ? 44.284 -16.105 -18.601 1.00 91.00 80 ARG A O 1
ATOM 593 N N . TRP A 1 81 ? 43.202 -17.970 -17.930 1.00 91.44 81 TRP A N 1
ATOM 594 C CA . TRP A 1 81 ? 41.939 -17.333 -17.552 1.00 91.44 81 TRP A CA 1
ATOM 595 C C . TRP A 1 81 ? 41.173 -18.164 -16.520 1.00 91.44 81 TRP A C 1
ATOM 597 O O . TRP A 1 81 ? 41.436 -19.350 -16.338 1.00 91.44 81 TRP A O 1
ATOM 607 N N . GLY A 1 82 ? 40.188 -17.551 -15.864 1.00 85.50 82 GLY A N 1
ATOM 608 C CA . GLY A 1 82 ? 39.388 -18.217 -14.832 1.00 85.50 82 GLY A CA 1
ATOM 609 C C . GLY A 1 82 ? 40.014 -18.151 -13.439 1.00 85.50 82 GLY A C 1
ATOM 610 O O . GLY A 1 82 ? 39.552 -18.830 -12.530 1.00 85.50 82 GLY A O 1
ATOM 611 N N . GLU A 1 83 ? 41.043 -17.323 -13.255 1.00 86.00 83 GLU A N 1
ATOM 612 C CA . GLU A 1 83 ? 41.665 -17.063 -11.956 1.00 86.00 83 GLU A CA 1
ATOM 613 C C . GLU A 1 83 ? 41.192 -15.719 -11.382 1.00 86.00 83 GLU A C 1
ATOM 615 O O . GLU A 1 83 ? 40.545 -14.919 -12.064 1.00 86.00 83 GLU A O 1
ATOM 620 N N . ALA A 1 84 ? 41.526 -15.446 -10.117 1.00 82.94 84 ALA A N 1
ATOM 621 C CA . ALA A 1 84 ? 41.091 -14.236 -9.415 1.00 82.94 84 ALA A CA 1
ATOM 622 C C . ALA A 1 84 ? 41.503 -12.931 -10.127 1.00 82.94 84 ALA A C 1
ATOM 624 O O . ALA A 1 84 ? 40.780 -11.936 -10.075 1.00 82.94 84 ALA A O 1
ATOM 625 N N . ASP A 1 85 ? 42.647 -12.928 -10.811 1.00 83.31 85 ASP A N 1
ATOM 626 C CA . ASP A 1 85 ? 43.175 -11.787 -11.563 1.00 83.31 85 ASP A CA 1
ATOM 627 C C . ASP A 1 85 ? 42.878 -11.848 -13.075 1.00 83.31 85 ASP A C 1
ATOM 629 O O . ASP A 1 85 ? 43.106 -10.873 -13.798 1.00 83.31 85 ASP A O 1
ATOM 633 N N . THR A 1 86 ? 42.301 -12.957 -13.545 1.00 88.94 86 THR A N 1
ATOM 634 C CA . THR A 1 86 ? 41.843 -13.179 -14.922 1.00 88.94 86 THR A CA 1
ATOM 635 C C . THR A 1 86 ? 40.364 -13.594 -14.942 1.00 88.94 86 THR A C 1
ATOM 637 O O . THR A 1 86 ? 40.009 -14.677 -15.421 1.00 88.94 86 THR A O 1
ATOM 640 N N . PRO A 1 87 ? 39.461 -12.737 -14.421 1.00 89.06 87 PRO A N 1
ATOM 641 C CA . PRO A 1 87 ? 38.063 -13.093 -14.254 1.00 89.06 87 PRO A CA 1
ATOM 642 C C . PRO A 1 87 ? 37.379 -13.340 -15.599 1.00 89.06 87 PRO A C 1
ATOM 644 O O . PRO A 1 87 ? 37.592 -12.624 -16.588 1.00 89.06 87 PRO A O 1
ATOM 647 N N . VAL A 1 88 ? 36.498 -14.333 -15.584 1.00 90.81 88 VAL A N 1
ATOM 648 C CA . VAL A 1 88 ? 35.622 -14.727 -16.687 1.00 90.81 88 VAL A CA 1
ATOM 649 C C . VAL A 1 88 ? 34.154 -14.531 -16.299 1.00 90.81 88 VAL A C 1
ATOM 651 O O . VAL A 1 88 ? 33.857 -14.314 -15.121 1.00 90.81 88 VAL A O 1
ATOM 654 N N . PRO A 1 89 ? 33.224 -14.579 -17.268 1.00 89.06 89 PRO A N 1
ATOM 655 C CA . PRO A 1 89 ? 31.795 -14.493 -16.999 1.00 89.06 89 PRO A CA 1
ATOM 656 C C . PRO A 1 89 ? 31.350 -15.506 -15.928 1.00 89.06 89 PRO A C 1
ATOM 658 O O . PRO A 1 89 ? 31.796 -16.656 -15.980 1.00 89.06 89 PRO A O 1
ATOM 661 N N . PRO A 1 90 ? 30.471 -15.126 -14.978 1.00 86.12 90 PRO A N 1
ATOM 662 C CA . PRO A 1 90 ? 29.827 -16.097 -14.098 1.00 86.12 90 PRO A CA 1
ATOM 663 C C . PRO A 1 90 ? 28.993 -17.094 -14.913 1.00 86.12 90 PRO A C 1
ATOM 665 O O . PRO A 1 90 ? 28.607 -16.814 -16.048 1.00 86.12 90 PRO A O 1
ATOM 668 N N . ALA A 1 91 ? 28.665 -18.242 -14.311 1.00 84.88 91 ALA A N 1
ATOM 669 C CA . ALA A 1 91 ? 27.907 -19.311 -14.968 1.00 84.88 91 ALA A CA 1
ATOM 670 C C . ALA A 1 91 ? 26.546 -18.850 -15.527 1.00 84.88 91 ALA A C 1
ATOM 672 O O . ALA A 1 91 ? 26.047 -19.443 -16.483 1.00 84.88 91 ALA A O 1
ATOM 673 N N . VAL A 1 92 ? 25.962 -17.792 -14.953 1.00 85.56 92 VAL A N 1
ATOM 674 C CA . VAL A 1 92 ? 24.687 -17.201 -15.371 1.00 85.56 92 VAL A CA 1
ATOM 675 C C . VAL A 1 92 ? 24.811 -15.676 -15.450 1.00 85.56 92 VAL A C 1
ATOM 677 O O . VAL A 1 92 ? 25.297 -15.043 -14.513 1.00 85.56 92 VAL A O 1
ATOM 680 N N . ILE A 1 93 ? 24.348 -15.085 -16.554 1.00 86.12 93 ILE A N 1
ATOM 681 C CA . ILE A 1 93 ? 24.311 -13.635 -16.799 1.00 86.12 93 ILE A CA 1
ATOM 682 C C . ILE A 1 93 ? 22.897 -13.196 -17.205 1.00 86.12 93 ILE A C 1
ATOM 684 O O . ILE A 1 93 ? 22.201 -13.888 -17.948 1.00 86.12 93 ILE A O 1
ATOM 688 N N . SER A 1 94 ? 22.473 -12.013 -16.751 1.00 83.50 94 SER A N 1
ATOM 689 C CA . SER A 1 94 ? 21.186 -11.421 -17.137 1.00 83.50 94 SER A CA 1
ATOM 690 C C . SER A 1 94 ? 21.118 -11.084 -18.637 1.00 83.50 94 SER A C 1
ATOM 692 O O . SER A 1 94 ? 22.107 -10.604 -19.198 1.00 83.50 94 SER A O 1
ATOM 694 N N . PRO A 1 95 ? 19.954 -11.248 -19.291 1.00 87.50 95 PRO A N 1
ATOM 695 C CA . PRO A 1 95 ? 19.770 -10.863 -20.689 1.00 87.50 95 PRO A CA 1
ATOM 696 C C . PRO A 1 95 ? 20.184 -9.413 -20.964 1.00 87.50 95 PRO A C 1
ATOM 698 O O . PRO A 1 95 ? 19.874 -8.508 -20.193 1.00 87.50 95 PRO A O 1
ATOM 701 N N . GLY A 1 96 ? 20.890 -9.191 -22.072 1.00 84.12 96 GLY A N 1
ATOM 702 C CA . GLY A 1 96 ? 21.371 -7.877 -22.506 1.00 84.12 96 GLY A CA 1
ATOM 703 C C . GLY A 1 96 ? 22.659 -7.391 -21.830 1.00 84.12 96 GLY A C 1
ATOM 704 O O . GLY A 1 96 ? 23.276 -6.453 -22.333 1.00 84.12 96 GLY A O 1
ATOM 705 N N . THR A 1 97 ? 23.123 -8.036 -20.755 1.00 87.44 97 THR A N 1
ATOM 706 C CA . THR A 1 97 ? 24.365 -7.655 -20.065 1.00 87.44 97 THR A CA 1
ATOM 707 C C . THR A 1 97 ? 25.601 -8.124 -20.849 1.00 87.44 97 THR A C 1
ATOM 709 O O . THR A 1 97 ? 25.722 -9.320 -21.125 1.00 87.44 97 THR A O 1
ATOM 712 N N . PRO A 1 98 ? 26.550 -7.231 -21.203 1.00 90.81 98 PRO A N 1
ATOM 713 C CA . PRO A 1 98 ? 27.817 -7.626 -21.818 1.00 90.81 98 PRO A CA 1
ATOM 714 C C . PRO A 1 98 ? 28.672 -8.485 -20.880 1.00 90.81 98 PRO A C 1
ATOM 716 O O . PRO A 1 98 ? 28.799 -8.183 -19.693 1.00 90.81 98 PRO A O 1
ATOM 719 N N . ALA A 1 99 ? 29.314 -9.521 -21.419 1.00 92.00 99 ALA A N 1
ATOM 720 C CA . ALA A 1 99 ? 30.148 -10.439 -20.648 1.00 92.00 99 ALA A CA 1
ATOM 721 C C . ALA A 1 99 ? 31.638 -10.099 -20.814 1.00 92.00 99 ALA A C 1
ATOM 723 O O . ALA A 1 99 ? 32.111 -9.850 -21.921 1.00 92.00 99 ALA A O 1
ATOM 724 N N . SER A 1 100 ? 32.397 -10.082 -19.719 1.00 92.81 100 SER A N 1
ATOM 725 C CA . SER A 1 100 ? 33.819 -9.716 -19.720 1.00 92.81 100 SER A CA 1
ATOM 726 C C . SER A 1 100 ? 34.700 -10.948 -19.557 1.00 92.81 100 SER A C 1
ATOM 728 O O . SER A 1 100 ? 34.539 -11.673 -18.583 1.00 92.81 100 SER A O 1
ATOM 730 N N . VAL A 1 101 ? 35.674 -11.132 -20.448 1.00 93.00 101 VAL A N 1
ATOM 731 C CA . VAL A 1 101 ? 36.687 -12.196 -20.370 1.00 93.00 101 VAL A CA 1
ATOM 732 C C . VAL A 1 101 ? 38.062 -11.546 -20.251 1.00 93.00 101 VAL A C 1
ATOM 734 O O . VAL A 1 101 ? 38.450 -10.753 -21.113 1.00 93.00 101 VAL A O 1
ATOM 737 N N . THR A 1 102 ? 38.790 -11.861 -19.182 1.00 93.38 102 THR A N 1
ATOM 738 C CA . THR A 1 102 ? 40.152 -11.365 -18.946 1.00 93.38 102 THR A CA 1
ATOM 739 C C . THR A 1 102 ? 41.146 -12.506 -19.091 1.00 93.38 102 THR A C 1
ATOM 741 O O . THR A 1 102 ? 40.923 -13.586 -18.557 1.00 93.38 102 THR A O 1
ATOM 744 N N . VAL A 1 103 ? 42.234 -12.267 -19.818 1.00 92.75 103 VAL A N 1
ATOM 745 C CA . VAL A 1 103 ? 43.212 -13.285 -20.209 1.00 92.75 103 VAL A CA 1
ATOM 746 C C . VAL A 1 103 ? 44.613 -12.767 -19.918 1.00 92.75 103 VAL A C 1
ATOM 748 O O . VAL A 1 103 ? 44.968 -11.675 -20.364 1.00 92.75 103 VAL A O 1
ATOM 751 N N . ALA A 1 104 ? 45.417 -13.540 -19.200 1.00 93.12 104 ALA A N 1
ATOM 752 C CA . ALA A 1 104 ? 46.847 -13.293 -19.058 1.00 93.12 104 ALA A CA 1
ATOM 753 C C . ALA A 1 104 ? 47.614 -14.004 -20.172 1.00 93.12 104 ALA A C 1
ATOM 755 O O . ALA A 1 104 ? 47.328 -15.160 -20.463 1.00 93.12 104 ALA A O 1
ATOM 756 N N . VAL A 1 105 ? 48.596 -13.328 -20.771 1.00 93.31 105 VAL A N 1
ATOM 757 C CA . VAL A 1 105 ? 49.522 -13.914 -21.752 1.00 93.31 105 VAL A CA 1
ATOM 758 C C . VAL A 1 105 ? 50.952 -13.772 -21.254 1.00 93.31 105 VAL A C 1
ATOM 760 O O . VAL A 1 105 ? 51.366 -12.653 -20.939 1.00 93.31 105 VAL A O 1
ATOM 763 N N . SER A 1 106 ? 51.712 -14.869 -21.208 1.00 92.50 106 SER A N 1
ATOM 764 C CA . SER A 1 106 ? 53.116 -14.869 -20.774 1.00 92.50 106 SER A CA 1
ATOM 765 C C . SER A 1 106 ? 53.960 -15.939 -21.497 1.00 92.50 106 SER A C 1
ATOM 767 O O . SER A 1 106 ? 53.509 -17.076 -21.599 1.00 92.50 106 SER A O 1
ATOM 769 N N . PRO A 1 107 ? 55.183 -15.624 -21.974 1.00 90.69 107 PRO A N 1
ATOM 770 C CA . PRO A 1 107 ? 55.695 -14.272 -22.171 1.00 90.69 107 PRO A CA 1
ATOM 771 C C . PRO A 1 107 ? 54.936 -13.568 -23.306 1.00 90.69 107 PRO A C 1
ATOM 773 O O . PRO A 1 107 ? 54.587 -14.195 -24.309 1.00 90.69 107 PRO A O 1
ATOM 776 N N . VAL A 1 108 ? 54.698 -12.263 -23.172 1.00 88.94 108 VAL A N 1
ATOM 777 C CA . VAL A 1 108 ? 54.113 -11.450 -24.252 1.00 88.94 108 VAL A CA 1
ATOM 778 C C . VAL A 1 108 ? 55.201 -10.963 -25.217 1.00 88.94 108 VAL A C 1
ATOM 780 O O . VAL A 1 108 ? 56.271 -10.529 -24.790 1.00 88.94 108 VAL A O 1
ATOM 783 N N . ARG A 1 109 ? 54.936 -11.007 -26.525 1.00 88.88 109 ARG A N 1
ATOM 784 C CA . ARG A 1 109 ? 55.853 -10.564 -27.589 1.00 88.88 109 ARG A CA 1
ATOM 785 C C . ARG A 1 109 ? 55.218 -9.467 -28.451 1.00 88.88 109 ARG A C 1
ATOM 787 O O . ARG A 1 109 ? 53.990 -9.410 -28.571 1.00 88.88 109 ARG A O 1
ATOM 794 N N . PRO A 1 110 ? 56.021 -8.591 -29.085 1.00 86.50 110 PRO A N 1
ATOM 795 C CA . PRO A 1 110 ? 55.511 -7.668 -30.095 1.00 86.50 110 PRO A CA 1
ATOM 796 C C . PRO A 1 110 ? 54.762 -8.430 -31.193 1.00 86.50 110 PRO A C 1
ATOM 798 O O . PRO A 1 110 ? 55.256 -9.435 -31.688 1.00 86.50 110 PRO A O 1
ATOM 801 N N . GLY A 1 111 ? 53.566 -7.968 -31.557 1.00 85.19 111 GLY A N 1
ATOM 802 C CA . GLY A 1 111 ? 52.705 -8.646 -32.533 1.00 85.19 111 GLY A CA 1
ATOM 803 C C . GLY A 1 111 ? 51.693 -9.627 -31.934 1.00 85.19 111 GLY A C 1
ATOM 804 O O . GLY A 1 111 ? 50.816 -10.076 -32.671 1.00 85.19 111 GLY A O 1
ATOM 805 N N . HIS A 1 112 ? 51.755 -9.917 -30.625 1.00 92.62 112 HIS A N 1
ATOM 806 C CA . HIS A 1 112 ? 50.702 -10.660 -29.928 1.00 92.62 112 HIS A CA 1
ATOM 807 C C . HIS A 1 112 ? 49.417 -9.842 -29.793 1.00 92.62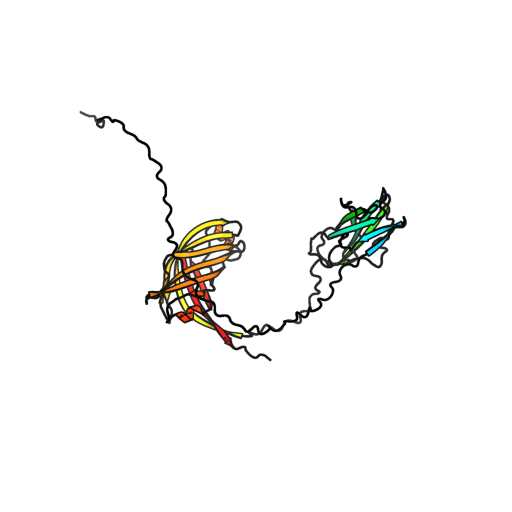 112 HIS A C 1
ATOM 809 O O . HIS A 1 112 ? 49.426 -8.714 -29.290 1.00 92.62 112 HIS A O 1
ATOM 815 N N . ALA A 1 113 ? 48.301 -10.459 -30.169 1.00 92.44 113 ALA A N 1
ATOM 816 C CA . ALA A 1 113 ? 46.955 -9.943 -29.958 1.00 92.44 113 ALA A CA 1
ATOM 817 C C . ALA A 1 113 ? 46.049 -11.054 -29.421 1.00 92.44 113 ALA A C 1
ATOM 819 O O . ALA A 1 113 ? 46.166 -12.205 -29.835 1.00 92.44 113 ALA A O 1
ATOM 820 N N . VAL A 1 114 ? 45.133 -10.710 -28.517 1.00 93.81 114 VAL A N 1
ATOM 821 C CA . VAL A 1 114 ? 44.147 -11.656 -27.983 1.00 93.81 114 VAL A CA 1
ATOM 822 C C . VAL A 1 114 ? 42.791 -11.359 -28.600 1.00 93.81 114 VAL A C 1
ATOM 824 O O . VAL A 1 114 ? 42.332 -10.218 -28.607 1.00 93.81 114 VAL A O 1
ATOM 827 N N . THR A 1 115 ? 42.129 -12.401 -29.083 1.00 94.69 115 THR A N 1
ATOM 828 C CA . THR A 1 115 ? 40.716 -12.372 -29.470 1.00 94.69 115 THR A CA 1
ATOM 829 C C . THR A 1 115 ? 39.968 -13.406 -28.650 1.00 94.69 115 THR A C 1
ATOM 831 O O . THR A 1 115 ? 40.527 -14.440 -28.312 1.00 94.69 115 THR A O 1
ATOM 834 N N . VAL A 1 116 ? 38.717 -13.140 -28.298 1.00 94.44 116 VAL A N 1
ATOM 835 C CA . VAL A 1 116 ? 37.839 -14.148 -27.703 1.00 94.44 116 VAL A CA 1
ATOM 836 C C . VAL A 1 116 ? 36.835 -14.558 -28.759 1.00 94.44 116 VAL A C 1
ATOM 838 O O . VAL A 1 116 ? 35.989 -13.761 -29.175 1.00 94.44 116 VAL A O 1
ATOM 841 N N . GLU A 1 117 ? 36.961 -15.795 -29.218 1.00 94.69 117 GLU A N 1
ATOM 842 C CA . GLU A 1 117 ? 35.967 -16.414 -30.078 1.00 94.69 117 GLU A CA 1
ATOM 843 C C . GLU A 1 117 ? 34.792 -16.862 -29.218 1.00 94.69 117 GLU A C 1
ATOM 845 O O . GLU A 1 117 ? 34.994 -17.420 -28.143 1.00 94.69 117 GLU A O 1
ATOM 850 N N . TYR A 1 118 ? 33.565 -16.615 -29.665 1.00 93.69 118 TYR A N 1
ATOM 851 C CA . TYR A 1 118 ? 32.369 -17.057 -28.959 1.00 93.69 118 TYR A CA 1
ATOM 852 C C . TYR A 1 118 ? 31.255 -17.437 -29.927 1.00 93.69 118 TYR A C 1
ATOM 854 O O . TYR A 1 118 ? 31.179 -16.922 -31.044 1.00 93.69 118 TYR A O 1
ATOM 862 N N . ARG A 1 119 ? 30.360 -18.326 -29.503 1.00 92.31 119 ARG A N 1
ATOM 863 C CA . ARG A 1 119 ? 29.134 -18.660 -30.236 1.00 92.31 119 ARG A CA 1
ATOM 864 C C . ARG A 1 119 ? 27.971 -18.835 -29.273 1.00 92.31 119 ARG A C 1
ATOM 866 O O . ARG A 1 119 ? 28.165 -19.169 -28.110 1.00 92.31 119 ARG A O 1
ATOM 873 N N . VAL A 1 120 ? 26.765 -18.606 -29.776 1.00 90.06 120 VAL A N 1
ATOM 874 C CA . VAL A 1 120 ? 25.521 -18.735 -29.007 1.00 90.06 120 VAL A CA 1
ATOM 875 C C . VAL A 1 120 ? 24.745 -19.922 -29.555 1.00 90.06 120 VAL A C 1
ATOM 877 O O . VAL A 1 120 ? 24.539 -19.988 -30.767 1.00 90.06 120 VAL A O 1
ATOM 880 N N . ASN A 1 121 ? 24.338 -20.850 -28.686 1.00 86.12 121 ASN A N 1
ATOM 881 C CA . ASN A 1 121 ? 23.552 -22.044 -29.030 1.00 86.12 121 ASN A CA 1
ATOM 882 C C . ASN A 1 121 ? 24.124 -22.836 -30.227 1.00 86.12 121 ASN A C 1
ATOM 884 O O . ASN A 1 121 ? 23.383 -23.235 -31.122 1.00 86.12 121 ASN A O 1
ATOM 888 N N . GLY A 1 122 ? 25.452 -23.002 -30.299 1.00 83.38 122 GLY A N 1
ATOM 889 C CA . GLY A 1 122 ? 26.113 -23.713 -31.405 1.00 83.38 122 GLY A CA 1
ATOM 890 C C . GLY A 1 122 ? 26.099 -22.985 -32.760 1.00 83.38 122 GLY A C 1
ATOM 891 O O . GLY A 1 122 ? 26.494 -23.566 -33.767 1.00 83.38 122 GLY A O 1
ATOM 892 N N . GLY A 1 123 ? 25.664 -21.723 -32.799 1.00 86.12 123 GLY A N 1
ATOM 893 C CA . GLY A 1 123 ? 25.605 -20.902 -34.006 1.00 86.12 123 GLY A CA 1
ATOM 894 C C . GLY A 1 123 ? 26.976 -20.464 -34.555 1.00 86.12 123 GLY A C 1
ATOM 895 O O . GLY A 1 123 ? 28.024 -20.997 -34.173 1.00 86.12 123 GLY A O 1
ATOM 896 N N . PRO A 1 124 ? 27.007 -19.466 -35.460 1.00 88.94 124 PRO A N 1
ATOM 897 C CA . PRO A 1 124 ? 28.250 -19.008 -36.068 1.00 88.94 124 PRO A CA 1
ATOM 898 C C . PRO A 1 124 ? 29.202 -18.414 -35.024 1.00 88.94 124 PRO A C 1
ATOM 900 O O . PRO A 1 124 ? 28.795 -17.631 -34.165 1.00 88.94 124 PRO A O 1
ATOM 903 N N . VAL A 1 125 ? 30.486 -18.761 -35.144 1.00 91.50 125 VAL A N 1
ATOM 904 C CA . VAL A 1 125 ? 31.553 -18.186 -34.314 1.00 91.50 125 VAL A CA 1
ATOM 905 C C . VAL A 1 125 ? 31.724 -16.705 -34.635 1.00 91.50 125 VAL A C 1
ATOM 907 O O . VAL A 1 125 ? 31.898 -16.324 -35.792 1.00 91.50 125 VAL A O 1
ATOM 910 N N . ARG A 1 126 ? 31.692 -15.889 -33.587 1.00 93.06 126 ARG A N 1
ATOM 911 C CA . ARG A 1 126 ? 31.932 -14.446 -33.574 1.00 93.06 126 ARG A CA 1
ATOM 912 C C . ARG A 1 126 ? 33.211 -14.162 -32.791 1.00 93.06 126 ARG A C 1
ATOM 914 O O . ARG A 1 126 ? 33.676 -15.011 -32.037 1.00 93.06 126 ARG A O 1
ATOM 921 N N . GLN A 1 127 ? 33.776 -12.970 -32.959 1.00 93.12 127 GLN A N 1
ATOM 922 C CA . GLN A 1 127 ? 35.024 -12.579 -32.303 1.00 93.12 127 GLN A CA 1
ATOM 923 C C . GLN A 1 127 ? 34.851 -11.267 -31.537 1.00 93.12 127 GLN A C 1
ATOM 925 O O . GLN A 1 127 ? 34.215 -10.334 -32.027 1.00 93.12 127 GLN A O 1
ATOM 930 N N . ALA A 1 128 ? 35.431 -11.200 -30.341 1.00 92.38 128 ALA A N 1
ATOM 931 C CA . ALA A 1 128 ? 35.588 -9.984 -29.554 1.00 92.38 128 ALA A CA 1
ATOM 932 C C . ALA A 1 128 ? 37.083 -9.693 -29.370 1.00 92.38 128 ALA A C 1
ATOM 934 O O . ALA A 1 128 ? 37.846 -10.567 -28.961 1.00 92.38 128 ALA A O 1
ATOM 935 N N . ILE A 1 129 ? 37.520 -8.474 -29.684 1.00 93.00 129 ILE A N 1
ATOM 936 C CA . ILE A 1 129 ? 38.938 -8.100 -29.607 1.00 93.00 129 ILE A CA 1
ATOM 937 C C . ILE A 1 129 ? 39.306 -7.799 -28.150 1.00 93.00 129 ILE A C 1
ATOM 939 O O . ILE A 1 129 ? 38.638 -7.008 -27.482 1.00 93.00 129 ILE A O 1
ATOM 943 N N . GLY A 1 130 ? 40.377 -8.425 -27.663 1.00 90.12 130 GLY A N 1
ATOM 944 C CA . GLY A 1 130 ? 40.947 -8.165 -26.349 1.00 90.12 130 GLY A CA 1
ATOM 945 C C . GLY A 1 130 ? 41.806 -6.906 -26.362 1.00 90.12 130 GLY A C 1
ATOM 946 O O . GLY A 1 130 ? 42.805 -6.826 -27.075 1.00 90.12 130 GLY A O 1
ATOM 947 N N . GLN A 1 131 ? 41.444 -5.924 -25.544 1.00 90.81 131 GLN A N 1
ATOM 948 C CA . GLN A 1 131 ? 42.249 -4.723 -25.336 1.00 90.81 131 GLN A CA 1
ATOM 949 C C . GLN A 1 131 ? 43.274 -4.983 -24.233 1.00 90.81 131 GLN A C 1
ATOM 951 O O . GLN A 1 131 ? 42.936 -5.567 -23.202 1.00 90.81 131 GLN A O 1
ATOM 956 N N . SER A 1 132 ? 44.525 -4.559 -24.425 1.00 84.56 132 SER A N 1
ATOM 957 C CA . SER A 1 132 ? 45.547 -4.680 -23.381 1.00 84.56 132 SER A CA 1
ATOM 958 C C . SER A 1 132 ? 45.142 -3.863 -22.155 1.00 84.56 132 SER A C 1
ATOM 960 O O . SER A 1 132 ? 44.921 -2.656 -22.261 1.00 84.56 132 SER A O 1
ATOM 962 N N . ALA A 1 133 ? 45.060 -4.510 -20.998 1.00 78.62 133 ALA A N 1
ATOM 963 C CA . ALA A 1 133 ? 44.762 -3.837 -19.748 1.00 78.62 133 ALA A CA 1
ATOM 964 C C . ALA A 1 133 ? 46.014 -3.107 -19.214 1.00 78.62 133 ALA A C 1
ATOM 966 O O . ALA A 1 133 ? 47.135 -3.555 -19.464 1.00 78.62 133 ALA A O 1
ATOM 967 N N . PRO A 1 134 ? 45.853 -2.021 -18.431 1.00 69.81 134 PRO A N 1
ATOM 968 C CA . PRO A 1 134 ? 46.984 -1.293 -17.845 1.00 69.81 134 PRO A CA 1
ATOM 969 C C . PRO A 1 134 ? 47.786 -2.112 -16.823 1.00 69.81 134 PRO A C 1
ATOM 971 O O . PRO A 1 134 ? 48.919 -1.766 -16.504 1.00 69.81 134 PRO A O 1
ATOM 974 N N . ARG A 1 135 ? 47.187 -3.175 -16.269 1.00 69.50 135 ARG A N 1
ATOM 975 C CA . ARG A 1 135 ? 47.816 -4.048 -15.273 1.00 69.50 135 ARG A CA 1
ATOM 976 C C . ARG A 1 135 ? 48.669 -5.124 -15.942 1.00 69.50 135 ARG A C 1
ATOM 978 O O . ARG A 1 135 ? 48.284 -5.721 -16.946 1.00 69.50 135 ARG A O 1
ATOM 985 N N . VAL A 1 136 ? 49.804 -5.397 -15.316 1.00 72.56 136 VAL A N 1
ATOM 986 C CA . VAL A 1 136 ? 50.772 -6.421 -15.708 1.00 72.56 136 VAL A CA 1
ATOM 987 C C . VAL A 1 136 ? 50.558 -7.644 -14.803 1.00 72.56 136 VAL A C 1
ATOM 989 O O . VAL A 1 136 ? 50.382 -7.476 -13.600 1.00 72.56 136 VAL A O 1
ATOM 992 N N . HIS A 1 137 ? 50.532 -8.854 -15.370 1.00 65.31 137 HIS A N 1
ATOM 993 C CA . HIS A 1 137 ? 50.301 -10.110 -14.626 1.00 65.31 137 HIS A CA 1
ATOM 994 C C . HIS A 1 137 ? 51.584 -10.621 -13.937 1.00 65.31 137 HIS A C 1
ATOM 996 O O . HIS A 1 137 ? 51.533 -11.323 -12.936 1.00 65.31 137 HIS A O 1
ATOM 1002 N N . GLY A 1 138 ? 52.754 -10.232 -14.452 1.00 74.31 138 GLY A N 1
ATOM 1003 C CA . GLY A 1 138 ? 54.081 -10.534 -13.906 1.00 74.31 138 GLY A CA 1
ATOM 1004 C C . GLY A 1 138 ? 55.174 -9.925 -14.787 1.00 74.31 138 GLY A C 1
ATOM 1005 O O . GLY A 1 138 ? 54.859 -9.331 -15.813 1.00 74.31 138 GLY A O 1
ATOM 1006 N N . ALA A 1 139 ? 56.455 -10.089 -14.443 1.00 69.81 139 ALA A N 1
ATOM 1007 C CA . ALA A 1 139 ? 57.564 -9.388 -15.116 1.00 69.81 139 ALA A CA 1
ATOM 1008 C C . ALA A 1 139 ? 57.554 -9.477 -16.664 1.00 69.81 139 ALA A C 1
ATOM 1010 O O . ALA A 1 139 ? 57.945 -8.516 -17.318 1.00 69.81 139 ALA A O 1
ATOM 1011 N N . ASN A 1 140 ? 57.043 -10.578 -17.239 1.00 75.94 140 ASN A N 1
ATOM 1012 C CA . ASN A 1 140 ? 56.940 -10.801 -18.691 1.00 75.94 140 ASN A CA 1
ATOM 1013 C C . ASN A 1 140 ? 55.503 -11.074 -19.194 1.00 75.94 140 ASN A C 1
ATOM 1015 O O . ASN A 1 140 ? 55.327 -11.525 -20.327 1.00 75.94 140 ASN A O 1
ATOM 1019 N N . GLY A 1 141 ? 54.476 -10.829 -18.371 1.00 85.69 141 GLY A N 1
ATOM 1020 C CA . GLY A 1 141 ? 53.087 -11.196 -18.669 1.00 85.69 141 GLY A CA 1
ATOM 1021 C C . GLY A 1 141 ? 52.141 -9.999 -18.764 1.00 85.69 141 GLY A C 1
ATOM 1022 O O . GLY A 1 141 ? 52.177 -9.109 -17.915 1.00 85.69 141 GLY A O 1
ATOM 1023 N N . ARG A 1 142 ? 51.241 -9.981 -19.755 1.00 91.44 142 ARG A N 1
ATOM 1024 C CA . ARG A 1 142 ? 50.259 -8.895 -19.948 1.00 91.44 142 ARG A CA 1
ATOM 1025 C C . ARG A 1 142 ? 48.823 -9.401 -19.884 1.00 91.44 142 ARG A C 1
ATOM 1027 O O . ARG A 1 142 ? 48.523 -10.473 -20.401 1.00 91.44 142 ARG A O 1
ATOM 1034 N N . LEU A 1 143 ? 47.942 -8.601 -19.285 1.00 92.00 143 LEU A N 1
ATOM 1035 C CA . LEU A 1 143 ? 46.505 -8.860 -19.255 1.00 92.00 143 LEU A CA 1
ATOM 1036 C C . LEU A 1 143 ? 45.812 -8.247 -20.476 1.00 92.00 143 LEU A C 1
ATOM 1038 O O . LEU A 1 143 ? 46.114 -7.125 -20.887 1.00 92.00 143 LEU A O 1
ATOM 1042 N N . PHE A 1 144 ? 44.841 -8.967 -21.022 1.00 93.12 144 PHE A N 1
ATOM 1043 C CA . PHE A 1 144 ? 43.958 -8.529 -22.095 1.00 93.12 144 PHE A CA 1
ATOM 1044 C C . PHE A 1 144 ? 42.510 -8.728 -21.663 1.00 93.12 144 PHE A C 1
ATOM 1046 O O . PHE A 1 144 ? 42.166 -9.767 -21.106 1.00 93.12 144 PHE A O 1
ATOM 1053 N N . ARG A 1 145 ? 41.651 -7.745 -21.926 1.00 93.69 145 ARG A N 1
ATOM 1054 C CA . ARG A 1 145 ? 40.227 -7.798 -21.592 1.00 93.69 145 ARG A CA 1
ATOM 1055 C C . ARG A 1 145 ? 39.386 -7.675 -22.853 1.00 93.69 145 ARG A C 1
ATOM 1057 O O . ARG A 1 145 ? 39.502 -6.686 -23.574 1.00 93.69 145 ARG A O 1
ATOM 1064 N N . ALA A 1 146 ? 38.523 -8.654 -23.094 1.00 94.31 146 ALA A N 1
ATOM 1065 C CA . ALA A 1 146 ? 37.539 -8.639 -24.171 1.00 94.31 146 ALA A CA 1
ATOM 1066 C C . ALA A 1 146 ? 36.121 -8.516 -23.595 1.00 94.31 146 ALA A C 1
ATOM 1068 O O . ALA A 1 146 ? 35.804 -9.116 -22.565 1.00 94.31 146 ALA A O 1
ATOM 1069 N N . LEU A 1 147 ? 35.268 -7.746 -24.274 1.00 94.50 147 LEU A N 1
ATOM 1070 C CA . LEU A 1 147 ? 33.848 -7.613 -23.951 1.00 94.50 147 LEU A CA 1
ATOM 1071 C C . LEU A 1 147 ? 33.020 -8.300 -25.035 1.00 94.50 147 LEU A C 1
ATOM 1073 O O . LEU A 1 147 ? 33.011 -7.872 -26.189 1.00 94.50 147 LEU A O 1
ATOM 1077 N N . LEU A 1 148 ? 32.322 -9.364 -24.657 1.00 92.94 148 LEU A N 1
ATOM 1078 C CA . LEU A 1 148 ? 31.345 -10.032 -25.501 1.00 92.94 148 LEU A CA 1
ATOM 1079 C C . LEU A 1 148 ? 30.036 -9.229 -25.422 1.00 92.94 148 LEU A C 1
ATOM 1081 O O . LEU A 1 148 ? 29.580 -8.931 -24.313 1.00 92.94 148 LEU A O 1
ATOM 1085 N N . PRO A 1 149 ? 29.417 -8.874 -26.561 1.00 91.56 149 PRO A N 1
ATOM 1086 C CA . PRO A 1 149 ? 28.127 -8.192 -26.576 1.00 91.56 149 PRO A CA 1
ATOM 1087 C C . PRO A 1 149 ? 27.067 -8.953 -25.773 1.00 91.56 149 PRO A C 1
ATOM 1089 O O . PRO A 1 149 ? 27.063 -10.186 -25.763 1.00 91.56 149 PRO A O 1
ATOM 1092 N N . GLY A 1 150 ? 26.151 -8.225 -25.133 1.00 88.62 150 GLY A N 1
ATOM 1093 C CA . GLY A 1 150 ? 25.036 -8.833 -24.412 1.00 88.62 150 GLY A CA 1
ATOM 1094 C C . GLY A 1 150 ? 24.139 -9.642 -25.348 1.00 88.62 150 GLY A C 1
ATOM 1095 O O . GLY A 1 150 ? 23.821 -9.195 -26.450 1.00 88.62 150 GLY A O 1
ATOM 1096 N N . GLN A 1 151 ? 23.749 -10.843 -24.921 1.00 90.19 151 GLN A N 1
ATOM 1097 C CA . GLN A 1 151 ? 22.828 -11.705 -25.668 1.00 90.19 151 GLN A CA 1
ATOM 1098 C C . GLN A 1 151 ? 21.425 -11.634 -25.054 1.00 90.19 151 GLN A C 1
ATOM 1100 O O . GLN A 1 151 ? 21.274 -11.325 -23.874 1.00 90.19 151 GLN A O 1
ATOM 1105 N N . SER A 1 152 ? 20.387 -11.920 -25.836 1.00 82.31 152 SER A N 1
ATOM 1106 C CA . SER A 1 152 ? 19.001 -11.953 -25.346 1.00 82.31 152 SER A CA 1
ATOM 1107 C C . SER A 1 152 ? 18.664 -13.227 -24.560 1.00 82.31 152 SER A C 1
ATOM 1109 O O . SER A 1 152 ? 17.713 -13.224 -23.786 1.00 82.31 152 SER A O 1
ATOM 1111 N N . GLY A 1 153 ? 19.433 -14.304 -24.746 1.00 86.12 153 GLY A N 1
ATOM 1112 C CA . GLY A 1 153 ? 19.264 -15.578 -24.051 1.00 86.12 153 GLY A CA 1
ATOM 1113 C C . GLY A 1 153 ? 20.136 -16.694 -24.637 1.00 86.12 153 GLY A C 1
ATOM 1114 O O . GLY A 1 153 ? 20.751 -16.513 -25.691 1.00 86.12 153 GLY A O 1
ATOM 1115 N N . GLY A 1 154 ? 20.163 -17.853 -23.976 1.00 87.00 154 GLY A N 1
ATOM 1116 C CA . GLY A 1 154 ? 20.812 -19.076 -24.469 1.00 87.00 154 GLY A CA 1
ATOM 1117 C C . GLY A 1 154 ? 22.180 -19.369 -23.851 1.00 87.00 154 GLY A C 1
ATOM 1118 O O . GLY A 1 154 ? 22.640 -18.677 -22.949 1.00 87.00 154 GLY A O 1
ATOM 1119 N N . THR A 1 155 ? 22.838 -20.425 -24.327 1.00 90.06 155 THR A N 1
ATOM 1120 C CA . THR A 1 155 ? 24.178 -20.821 -23.872 1.00 90.06 155 THR A CA 1
ATOM 1121 C C . THR A 1 155 ? 25.244 -20.202 -24.764 1.00 90.06 155 THR A C 1
ATOM 1123 O O . THR A 1 155 ? 25.219 -20.369 -25.986 1.00 90.06 155 THR A O 1
ATOM 1126 N N . VAL A 1 156 ? 26.190 -19.496 -24.150 1.00 90.25 156 VAL A N 1
ATOM 1127 C CA . VAL A 1 156 ? 27.339 -18.900 -24.827 1.00 90.25 156 VAL A CA 1
ATOM 1128 C C . VAL A 1 156 ? 28.581 -19.709 -24.503 1.00 90.25 156 VAL A C 1
ATOM 1130 O O . VAL A 1 156 ? 28.963 -19.818 -23.342 1.00 90.25 156 VAL A O 1
ATOM 1133 N N . GLU A 1 157 ? 29.220 -20.236 -25.537 1.00 91.94 157 GLU A N 1
ATOM 1134 C CA . GLU A 1 157 ? 30.525 -20.895 -25.462 1.00 91.94 157 GLU A CA 1
ATOM 1135 C C . GLU A 1 157 ? 31.590 -19.914 -25.935 1.00 91.94 157 GLU A C 1
ATOM 1137 O O . GLU A 1 157 ? 31.363 -19.194 -26.914 1.00 91.94 157 GLU A O 1
ATOM 1142 N N . PHE A 1 158 ? 32.737 -19.866 -25.263 1.00 93.06 158 PHE A N 1
ATOM 1143 C CA . PHE A 1 158 ? 33.815 -18.952 -25.623 1.00 93.06 158 PHE A CA 1
ATOM 1144 C C . PHE A 1 158 ? 35.199 -19.569 -25.432 1.00 93.06 158 PHE A C 1
ATOM 1146 O O . PHE A 1 158 ? 35.389 -20.442 -24.592 1.00 93.06 158 PHE A O 1
ATOM 1153 N N . LEU A 1 159 ? 36.177 -19.085 -26.201 1.00 93.38 159 LEU A N 1
ATOM 1154 C CA . LEU A 1 159 ? 37.580 -19.462 -26.068 1.00 93.38 159 LEU A CA 1
ATOM 1155 C C . LEU A 1 159 ? 38.499 -18.274 -26.402 1.00 93.38 159 LEU A C 1
ATOM 1157 O O . LEU A 1 159 ? 38.368 -17.677 -27.477 1.00 93.38 159 LEU A O 1
ATOM 1161 N N . PRO A 1 160 ? 39.439 -17.914 -25.512 1.00 93.75 160 PRO A N 1
ATOM 1162 C CA . PRO A 1 160 ? 40.538 -17.019 -25.847 1.00 93.75 160 PRO A CA 1
ATOM 1163 C C . PRO A 1 160 ? 41.485 -17.618 -26.892 1.00 93.75 160 PRO A C 1
ATOM 1165 O O . PRO A 1 160 ? 41.953 -18.743 -26.755 1.00 93.75 160 PRO A O 1
ATOM 1168 N N . VAL A 1 161 ? 41.818 -16.830 -27.909 1.00 93.62 161 VAL A N 1
ATOM 1169 C CA . VAL A 1 161 ? 42.735 -17.182 -28.993 1.00 93.62 161 VAL A CA 1
ATOM 1170 C C . VAL A 1 161 ? 43.837 -16.131 -29.068 1.00 93.62 161 VAL A C 1
ATOM 1172 O O . VAL A 1 161 ? 43.566 -14.937 -29.249 1.00 93.62 161 VAL A O 1
ATOM 1175 N N . LEU A 1 162 ? 45.086 -16.577 -28.939 1.00 94.44 162 LEU A N 1
ATOM 1176 C CA . LEU A 1 162 ? 46.266 -15.751 -29.167 1.00 94.44 162 LEU A CA 1
ATOM 1177 C C . LEU A 1 162 ? 46.591 -15.755 -30.653 1.00 94.44 162 LEU A C 1
ATOM 1179 O O . LEU A 1 162 ? 46.656 -16.811 -31.280 1.00 94.44 162 LEU A O 1
ATOM 1183 N N . GLY A 1 163 ? 46.825 -14.572 -31.202 1.00 92.50 163 GLY A N 1
ATOM 1184 C CA . GLY A 1 163 ? 47.331 -14.393 -32.550 1.00 92.50 163 GLY A CA 1
ATOM 1185 C C . GLY A 1 163 ? 48.684 -13.697 -32.570 1.00 92.50 163 GLY A C 1
ATOM 1186 O O . GLY A 1 163 ? 49.009 -12.916 -31.676 1.00 92.50 163 GLY A O 1
ATOM 1187 N N . PHE A 1 164 ? 49.449 -13.957 -33.624 1.00 91.62 164 PHE A N 1
ATOM 1188 C CA . PHE A 1 164 ? 50.683 -13.264 -33.962 1.00 91.62 164 PHE A CA 1
ATOM 1189 C C . PHE A 1 164 ? 50.584 -12.749 -35.397 1.00 91.62 164 PHE A C 1
ATOM 1191 O O . PHE A 1 164 ? 50.250 -13.505 -36.308 1.00 91.62 164 PHE A O 1
ATOM 1198 N N . ALA A 1 165 ? 50.818 -11.448 -35.591 1.00 84.69 165 ALA A N 1
ATOM 1199 C CA . ALA A 1 165 ? 50.729 -10.795 -36.904 1.00 84.69 165 ALA A CA 1
ATOM 1200 C C . ALA A 1 165 ? 49.401 -11.071 -37.654 1.00 84.69 165 ALA A C 1
ATOM 1202 O O . ALA A 1 165 ? 49.372 -11.232 -38.871 1.00 84.69 165 ALA A O 1
ATOM 1203 N N . GLY A 1 166 ? 48.288 -11.139 -36.913 1.00 78.81 166 GLY A N 1
ATOM 1204 C CA . GLY A 1 166 ? 46.945 -11.360 -37.463 1.00 78.81 166 GLY A CA 1
ATOM 1205 C C . GLY A 1 166 ? 46.562 -12.824 -37.706 1.00 78.81 166 GLY A C 1
ATOM 1206 O O . GLY A 1 166 ? 45.424 -13.076 -38.092 1.00 78.81 166 GLY A O 1
ATOM 1207 N N . GLN A 1 167 ? 47.456 -13.785 -37.451 1.00 87.06 167 GLN A N 1
ATOM 1208 C CA . GLN A 1 167 ? 47.163 -15.218 -37.555 1.00 87.06 167 GLN A CA 1
ATOM 1209 C C . GLN A 1 167 ? 47.004 -15.853 -36.169 1.00 87.06 167 GLN A C 1
ATOM 1211 O O . GLN A 1 167 ? 47.811 -15.550 -35.290 1.00 87.06 167 GLN A O 1
ATOM 1216 N N . PRO A 1 168 ? 46.003 -16.725 -35.940 1.00 91.25 168 PRO A N 1
ATOM 1217 C CA . PRO A 1 168 ? 45.870 -17.452 -34.682 1.00 91.25 168 PRO A CA 1
ATOM 1218 C C . PRO A 1 168 ? 47.037 -18.434 -34.514 1.00 91.25 168 PRO A C 1
ATOM 1220 O O . PRO A 1 168 ? 47.366 -19.175 -35.435 1.00 91.25 168 PRO A O 1
ATOM 1223 N N . ILE A 1 169 ? 47.652 -18.436 -33.333 1.00 91.81 169 ILE A N 1
ATOM 1224 C CA . ILE A 1 169 ? 48.777 -19.310 -32.960 1.00 91.81 169 ILE A CA 1
ATOM 1225 C C . ILE A 1 169 ? 48.454 -20.208 -31.760 1.00 91.81 169 ILE A C 1
ATOM 1227 O O . ILE A 1 169 ? 49.342 -20.792 -31.140 1.00 91.81 169 ILE A O 1
ATOM 1231 N N . SER A 1 170 ? 47.175 -20.297 -31.408 1.00 90.69 170 SER A N 1
ATOM 1232 C CA . SER A 1 170 ? 46.649 -21.158 -30.357 1.00 90.69 170 SER A CA 1
ATOM 1233 C C . SER A 1 170 ? 45.328 -21.789 -30.821 1.00 90.69 170 SER A C 1
ATOM 1235 O O . SER A 1 170 ? 44.660 -21.175 -31.659 1.00 90.69 170 SER A O 1
ATOM 1237 N N . PRO A 1 171 ? 44.921 -22.946 -30.266 1.00 89.38 171 PRO A N 1
ATOM 1238 C CA . PRO A 1 171 ? 43.646 -23.592 -30.582 1.00 89.38 171 PRO A CA 1
ATOM 1239 C C . PRO A 1 171 ? 42.447 -22.637 -30.632 1.00 89.38 171 PRO A C 1
ATOM 1241 O O . PRO A 1 171 ? 42.329 -21.721 -29.811 1.00 89.38 171 PRO A O 1
ATOM 1244 N N . ARG A 1 172 ? 41.562 -22.862 -31.608 1.00 90.06 172 ARG A N 1
ATOM 1245 C CA . ARG A 1 172 ? 40.359 -22.051 -31.846 1.00 90.06 172 ARG A CA 1
ATOM 1246 C C . ARG A 1 172 ? 39.106 -22.705 -31.282 1.00 90.06 172 ARG A C 1
ATOM 1248 O O . ARG A 1 172 ? 3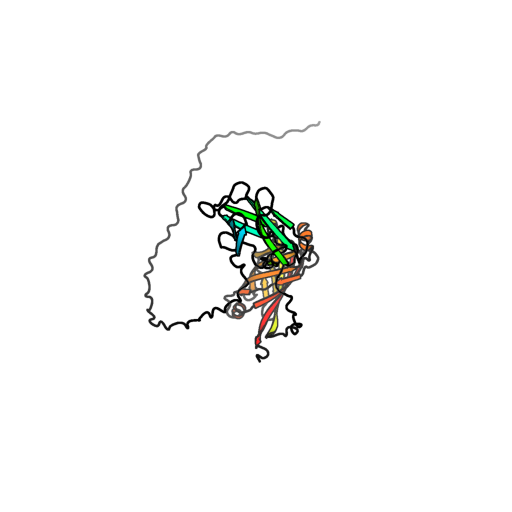9.056 -23.917 -31.082 1.00 90.06 172 ARG A O 1
ATOM 1255 N N . LEU A 1 173 ? 38.038 -21.921 -31.113 1.00 84.88 173 LEU A N 1
ATOM 1256 C CA . LEU A 1 173 ? 36.783 -22.420 -30.536 1.00 84.88 173 LEU A CA 1
ATOM 1257 C C . LEU A 1 173 ? 36.166 -23.561 -31.362 1.00 84.88 173 LEU A C 1
ATOM 1259 O O . LEU A 1 173 ? 35.529 -24.447 -30.810 1.00 84.88 173 LEU A O 1
ATOM 1263 N N . ARG A 1 174 ? 36.354 -23.559 -32.688 1.00 79.75 174 ARG A N 1
ATOM 1264 C CA . ARG A 1 174 ? 35.844 -24.628 -33.571 1.00 79.75 174 ARG A CA 1
ATOM 1265 C C . ARG A 1 174 ? 36.601 -25.949 -33.441 1.00 79.75 174 ARG A C 1
ATOM 1267 O O . ARG A 1 174 ? 36.073 -26.976 -33.848 1.00 79.75 174 ARG A O 1
ATOM 1274 N N . GLU A 1 175 ? 37.829 -25.895 -32.946 1.00 78.06 175 GLU A N 1
ATOM 1275 C CA . GLU A 1 175 ? 38.766 -27.018 -32.894 1.00 78.06 175 GLU A CA 1
ATOM 1276 C C . GLU A 1 175 ? 38.840 -27.628 -31.486 1.00 78.06 175 GLU A C 1
ATOM 1278 O O . GLU A 1 175 ? 39.318 -28.749 -31.333 1.00 78.06 175 GLU A O 1
ATOM 1283 N N . SER A 1 176 ? 38.360 -26.912 -30.461 1.00 72.56 176 SER A N 1
ATOM 1284 C CA . SER A 1 176 ? 38.392 -27.365 -29.069 1.00 72.56 176 SER A CA 1
ATOM 1285 C C . SER A 1 176 ? 37.122 -28.117 -28.668 1.00 72.56 176 SER A C 1
ATOM 1287 O O . SER A 1 176 ? 36.011 -27.605 -28.819 1.00 72.56 176 SER A O 1
ATOM 1289 N N . ALA A 1 177 ? 37.293 -29.309 -28.090 1.00 60.31 177 ALA A N 1
ATOM 1290 C CA . ALA A 1 177 ? 36.213 -30.068 -27.454 1.00 60.31 177 ALA A CA 1
ATOM 1291 C C . ALA A 1 177 ? 35.862 -29.531 -26.052 1.00 60.31 177 ALA A C 1
ATOM 1293 O O . ALA A 1 177 ? 34.738 -29.703 -25.583 1.00 60.31 177 ALA A O 1
ATOM 1294 N N . GLU A 1 178 ? 36.804 -28.846 -25.403 1.00 68.00 178 GLU A N 1
ATOM 1295 C CA . GLU A 1 178 ? 36.655 -28.273 -24.067 1.00 68.00 178 GLU A CA 1
ATOM 1296 C C . GLU A 1 178 ? 36.622 -26.747 -24.195 1.00 68.00 178 GLU A C 1
ATOM 1298 O O . GLU A 1 178 ? 37.648 -26.092 -24.395 1.00 68.00 178 GLU A O 1
ATOM 1303 N N . CYS A 1 179 ? 35.422 -26.164 -24.149 1.00 80.19 179 CYS A N 1
ATOM 1304 C CA . CYS A 1 179 ? 35.240 -24.715 -24.168 1.00 80.19 179 CYS A CA 1
ATOM 1305 C C . CYS A 1 179 ? 34.390 -24.254 -22.972 1.00 80.19 179 CYS A C 1
ATOM 1307 O O . CYS A 1 179 ? 33.328 -24.826 -22.702 1.00 80.19 179 CYS A O 1
ATOM 1309 N N . PRO A 1 180 ? 34.839 -23.221 -22.237 1.00 85.50 180 PRO A N 1
ATOM 1310 C CA . PRO A 1 180 ? 34.034 -22.577 -21.212 1.00 85.50 180 PRO A CA 1
ATOM 1311 C C . PRO A 1 180 ? 32.682 -22.103 -21.747 1.00 85.50 180 PRO A C 1
ATOM 1313 O O . PRO A 1 180 ? 32.585 -21.576 -22.860 1.00 85.50 180 PRO A O 1
ATOM 1316 N N . ARG A 1 181 ? 31.639 -22.235 -20.921 1.00 89.81 181 ARG A N 1
ATOM 1317 C CA . ARG A 1 181 ? 30.283 -21.799 -21.264 1.00 89.81 181 ARG A CA 1
ATOM 1318 C C . ARG A 1 181 ? 29.575 -21.101 -20.112 1.00 89.81 181 ARG A C 1
ATOM 1320 O O . ARG A 1 181 ? 29.782 -21.455 -18.956 1.00 89.81 181 ARG A O 1
ATOM 1327 N N . TYR A 1 182 ? 28.707 -20.152 -20.447 1.00 87.56 182 TYR A N 1
ATOM 1328 C CA . TYR A 1 182 ? 27.778 -19.516 -19.512 1.00 87.56 182 TYR A CA 1
ATOM 1329 C C . TYR A 1 182 ? 26.363 -19.442 -20.101 1.00 87.56 182 TYR A C 1
ATOM 1331 O O . TYR A 1 182 ? 26.171 -19.480 -21.318 1.00 87.56 182 TYR A O 1
ATOM 1339 N N . GLN A 1 183 ? 25.363 -19.359 -19.230 1.00 87.81 183 GLN A N 1
ATOM 1340 C CA . GLN A 1 183 ? 23.947 -19.221 -19.568 1.00 87.81 183 GLN A CA 1
ATOM 1341 C C . GLN A 1 183 ? 23.522 -17.748 -19.529 1.00 87.81 183 GLN A C 1
ATOM 1343 O O . GLN A 1 183 ? 23.917 -17.004 -18.631 1.00 87.81 183 GLN A O 1
ATOM 1348 N N . VAL A 1 184 ? 22.710 -17.327 -20.498 1.00 85.31 184 VAL A N 1
ATOM 1349 C CA . VAL A 1 184 ? 22.104 -15.994 -20.557 1.00 85.31 184 VAL A CA 1
ATOM 1350 C C . VAL A 1 184 ? 20.608 -16.128 -20.310 1.00 85.31 184 VAL A C 1
ATOM 1352 O O . VAL A 1 184 ? 19.900 -16.771 -21.086 1.00 85.31 184 VAL A O 1
ATOM 1355 N N . GLY A 1 185 ? 20.132 -15.498 -19.237 1.00 76.19 185 GLY A N 1
ATOM 1356 C CA . GLY A 1 185 ? 18.790 -15.716 -18.695 1.00 76.19 185 GLY A CA 1
ATOM 1357 C C . GLY A 1 185 ? 18.810 -16.562 -17.425 1.00 76.19 185 GLY A C 1
ATOM 1358 O O . GLY A 1 185 ? 19.864 -16.901 -16.896 1.00 76.19 185 GLY A O 1
ATOM 1359 N N . CYS A 1 186 ? 17.635 -16.881 -16.891 1.00 60.97 186 CYS A N 1
ATOM 1360 C CA . CYS A 1 186 ? 17.531 -17.729 -15.710 1.00 60.97 186 CYS A CA 1
ATOM 1361 C C . CYS A 1 186 ? 17.925 -19.165 -16.088 1.00 60.97 186 CYS A C 1
ATOM 1363 O O . CYS A 1 186 ? 17.168 -19.855 -16.756 1.00 60.97 186 CYS A O 1
ATOM 1365 N N . GLY A 1 187 ? 19.093 -19.629 -15.635 1.00 51.34 187 GLY A N 1
ATOM 1366 C CA . GLY A 1 187 ? 19.528 -21.028 -15.756 1.00 51.34 187 GLY A CA 1
ATOM 1367 C C . GLY A 1 187 ? 18.724 -22.018 -14.900 1.00 51.34 187 GLY A C 1
ATOM 1368 O O . GLY A 1 187 ? 19.119 -23.173 -14.774 1.00 51.34 187 GLY A O 1
ATOM 1369 N N . ALA A 1 188 ? 17.612 -21.585 -14.305 1.00 47.59 188 ALA A N 1
ATOM 1370 C CA . ALA A 1 188 ? 16.615 -22.508 -13.804 1.00 47.59 188 ALA A CA 1
ATOM 1371 C C . ALA A 1 188 ? 15.879 -23.060 -15.027 1.00 47.59 188 ALA A C 1
ATOM 1373 O O . ALA A 1 188 ? 15.156 -22.324 -15.702 1.00 47.59 188 ALA A O 1
ATOM 1374 N N . ALA A 1 189 ? 16.044 -24.357 -15.308 1.00 45.44 189 ALA A N 1
ATOM 1375 C CA . ALA A 1 189 ? 14.991 -25.067 -16.021 1.00 45.44 189 ALA A CA 1
ATOM 1376 C C . ALA A 1 189 ? 13.662 -24.683 -15.349 1.00 45.44 189 ALA A C 1
ATOM 1378 O O . ALA A 1 189 ? 13.652 -24.551 -14.117 1.00 45.44 189 ALA A O 1
ATOM 1379 N N . PRO A 1 190 ? 12.566 -24.461 -16.097 1.00 42.66 190 PRO A N 1
ATOM 1380 C CA . PRO A 1 190 ? 11.264 -24.399 -15.465 1.00 42.66 190 PRO A CA 1
ATOM 1381 C C . PRO A 1 190 ? 11.191 -25.668 -14.627 1.00 42.66 190 PRO A C 1
ATOM 1383 O O . PRO A 1 190 ? 11.241 -26.765 -15.183 1.00 42.66 190 PRO A O 1
ATOM 1386 N N . VAL A 1 191 ? 11.185 -25.534 -13.298 1.00 51.38 191 VAL A N 1
ATOM 1387 C CA . VAL A 1 191 ? 10.698 -26.625 -12.470 1.00 51.38 191 VAL A CA 1
ATOM 1388 C C . VAL A 1 191 ? 9.337 -26.875 -13.076 1.00 51.38 191 VAL A C 1
ATOM 1390 O O . VAL A 1 191 ? 8.513 -25.952 -13.114 1.00 51.38 191 VAL A O 1
ATOM 1393 N N . GLU A 1 192 ? 9.173 -28.049 -13.681 1.00 50.25 192 GLU A N 1
ATOM 1394 C CA . GLU A 1 192 ? 7.881 -28.544 -14.106 1.00 50.25 192 GLU A CA 1
ATOM 1395 C C . GLU A 1 192 ? 7.081 -28.581 -12.816 1.00 50.25 192 GLU A C 1
ATOM 1397 O O . GLU A 1 192 ? 7.188 -29.484 -11.988 1.00 50.25 192 GLU A O 1
ATOM 1402 N N . THR A 1 193 ? 6.441 -27.450 -12.548 1.00 48.72 193 THR A N 1
ATOM 1403 C CA . THR A 1 193 ? 5.709 -27.209 -11.333 1.00 48.72 193 THR A CA 1
ATOM 1404 C C . THR A 1 193 ? 4.465 -28.006 -11.610 1.00 48.72 193 THR A C 1
ATOM 1406 O O . THR A 1 193 ? 3.531 -27.499 -12.231 1.00 48.72 193 THR A O 1
ATOM 1409 N N . ALA A 1 194 ? 4.501 -29.293 -11.246 1.00 58.47 194 ALA A N 1
ATOM 1410 C CA . ALA A 1 194 ? 3.293 -30.043 -10.973 1.00 58.47 194 ALA A CA 1
ATOM 1411 C C . ALA A 1 194 ? 2.397 -29.056 -10.240 1.00 58.47 194 ALA A C 1
ATOM 1413 O O . ALA A 1 194 ? 2.849 -28.489 -9.241 1.00 58.47 194 ALA A O 1
ATOM 1414 N N . ALA A 1 195 ? 1.253 -28.725 -10.851 1.00 58.34 195 ALA A N 1
ATOM 1415 C CA . ALA A 1 195 ? 0.412 -27.625 -10.412 1.00 58.34 195 ALA A CA 1
ATOM 1416 C C . ALA A 1 195 ? 0.325 -27.694 -8.891 1.00 58.34 195 ALA A C 1
ATOM 1418 O O . ALA A 1 195 ? -0.180 -28.688 -8.362 1.00 58.34 195 ALA A O 1
ATOM 1419 N N . LEU A 1 196 ? 0.934 -26.715 -8.206 1.00 62.72 196 LEU A N 1
ATOM 1420 C CA . LEU A 1 196 ? 0.901 -26.698 -6.752 1.00 62.72 196 LEU A CA 1
ATOM 1421 C C . LEU A 1 196 ? -0.577 -26.813 -6.385 1.00 62.72 196 LEU A C 1
ATOM 1423 O O . LEU A 1 196 ? -1.388 -26.106 -7.002 1.00 62.72 196 LEU A O 1
ATOM 1427 N N . PRO A 1 197 ? -0.947 -27.730 -5.473 1.00 65.81 197 PRO A N 1
ATOM 1428 C CA . PRO A 1 197 ? -2.332 -27.838 -5.058 1.00 65.81 197 PRO A CA 1
ATOM 1429 C C . PRO A 1 197 ? -2.805 -26.437 -4.679 1.00 65.81 197 PRO A C 1
ATOM 1431 O O . PRO A 1 197 ? -2.039 -25.659 -4.096 1.00 65.81 197 PRO A O 1
ATOM 1434 N N . ALA A 1 198 ? -4.023 -26.089 -5.101 1.00 72.75 198 ALA A N 1
ATOM 1435 C CA . ALA A 1 198 ? -4.597 -24.787 -4.804 1.00 72.75 198 ALA A CA 1
ATOM 1436 C C . ALA A 1 198 ? -4.399 -24.508 -3.310 1.00 72.75 198 ALA A C 1
ATOM 1438 O O . ALA A 1 198 ? -4.744 -25.346 -2.480 1.00 72.75 198 ALA A O 1
ATOM 1439 N N . GLY A 1 199 ? -3.756 -23.384 -2.984 1.00 71.56 199 GLY A N 1
ATOM 1440 C CA . GLY A 1 199 ? -3.385 -23.086 -1.607 1.00 71.56 199 GLY A CA 1
ATOM 1441 C C . GLY A 1 199 ? -4.627 -23.066 -0.724 1.00 71.56 199 GLY A C 1
ATOM 1442 O O . GLY A 1 199 ? -5.500 -22.219 -0.905 1.00 71.56 199 GLY A O 1
ATOM 1443 N N . GLU A 1 200 ? -4.716 -24.003 0.212 1.00 81.88 200 GLU A N 1
ATOM 1444 C CA . GLU A 1 200 ? -5.800 -24.035 1.185 1.00 81.88 200 GLU A CA 1
ATOM 1445 C C . GLU A 1 200 ? -5.541 -23.022 2.308 1.00 81.88 200 GLU A C 1
ATOM 1447 O O . GLU A 1 200 ? -4.397 -22.742 2.687 1.00 81.88 200 GLU A O 1
ATOM 1452 N N . LEU A 1 201 ? -6.619 -22.450 2.851 1.00 80.81 201 LEU A N 1
ATOM 1453 C CA . LEU A 1 201 ? -6.551 -21.567 4.014 1.00 80.81 201 LEU A CA 1
ATOM 1454 C C . LEU A 1 201 ? -6.013 -22.346 5.219 1.00 80.81 201 LEU A C 1
ATOM 1456 O O . LEU A 1 201 ? -6.721 -23.155 5.814 1.00 80.81 201 LEU A O 1
ATOM 1460 N N . ARG A 1 202 ? -4.767 -22.057 5.602 1.00 84.19 202 ARG A N 1
ATOM 1461 C CA . ARG A 1 202 ? -4.087 -22.728 6.720 1.00 84.19 202 ARG A CA 1
ATOM 1462 C C . ARG A 1 202 ? -4.582 -22.281 8.101 1.00 84.19 202 ARG A C 1
ATOM 1464 O O . ARG A 1 202 ? -4.519 -23.049 9.060 1.00 84.19 202 ARG A O 1
ATOM 1471 N N . TRP A 1 203 ? -5.068 -21.047 8.214 1.00 86.88 203 TRP A N 1
ATOM 1472 C CA . TRP A 1 203 ? -5.544 -20.478 9.474 1.00 86.88 203 TRP A CA 1
ATOM 1473 C C . TRP A 1 203 ? -6.973 -19.991 9.332 1.00 86.88 203 TRP A C 1
ATOM 1475 O O . TRP A 1 203 ? -7.316 -19.327 8.351 1.00 86.88 203 TRP A O 1
ATOM 1485 N N . ASP A 1 204 ? -7.781 -20.283 10.346 1.00 88.50 204 ASP A N 1
ATOM 1486 C CA . ASP A 1 204 ? -9.023 -19.556 10.541 1.00 88.50 204 ASP A CA 1
ATOM 1487 C C . ASP A 1 204 ? -8.712 -18.109 10.896 1.00 88.50 204 ASP A C 1
ATOM 1489 O O . ASP A 1 204 ? -7.825 -17.825 11.701 1.00 88.50 204 ASP A O 1
ATOM 1493 N N . TRP A 1 205 ? -9.442 -17.185 10.293 1.00 93.00 205 TRP A N 1
ATOM 1494 C CA . TRP A 1 205 ? -9.402 -15.779 10.651 1.00 93.00 205 TRP A CA 1
ATOM 1495 C C . TRP A 1 205 ? -10.749 -15.143 10.329 1.00 93.00 205 TRP A C 1
ATOM 1497 O O . TRP A 1 205 ? -11.498 -15.646 9.492 1.00 93.00 205 TRP A O 1
ATOM 1507 N N . ASP A 1 206 ? -11.050 -14.054 11.021 1.00 94.56 206 ASP A N 1
ATOM 1508 C CA . ASP A 1 206 ? -12.298 -13.318 10.856 1.00 94.56 206 ASP A CA 1
ATOM 1509 C C . ASP A 1 206 ? -12.085 -11.820 11.106 1.00 94.56 206 ASP A C 1
ATOM 1511 O O . ASP A 1 206 ? -11.044 -11.389 11.622 1.00 94.56 206 ASP A O 1
ATOM 1515 N N . THR A 1 207 ? -13.086 -11.026 10.735 1.00 96.44 207 THR A N 1
ATOM 1516 C CA . THR A 1 207 ? -13.142 -9.583 10.941 1.00 96.44 207 THR A CA 1
ATOM 1517 C C . THR A 1 207 ? -14.400 -9.189 11.695 1.00 96.44 207 THR A C 1
ATOM 1519 O O . THR A 1 207 ? -15.509 -9.527 11.294 1.00 96.44 207 THR A O 1
ATOM 1522 N N . THR A 1 208 ? -14.250 -8.391 12.749 1.00 97.00 208 THR A N 1
ATOM 1523 C CA . THR A 1 208 ? -15.389 -7.816 13.477 1.00 97.00 208 THR A CA 1
ATOM 1524 C C . THR A 1 208 ? -15.476 -6.319 13.214 1.00 97.00 208 THR A C 1
ATOM 1526 O O . THR A 1 208 ? -14.499 -5.600 13.430 1.00 97.00 208 THR A O 1
ATOM 1529 N N . PHE A 1 209 ? -16.646 -5.842 12.775 1.00 98.06 209 PHE A N 1
ATOM 1530 C CA . PHE A 1 209 ? -16.902 -4.412 12.589 1.00 98.06 209 PHE A CA 1
ATOM 1531 C C . PHE A 1 209 ? -16.695 -3.648 13.896 1.00 98.06 209 PHE A C 1
ATOM 1533 O O . PHE A 1 209 ? -17.220 -4.028 14.947 1.00 98.06 209 PHE A O 1
ATOM 1540 N N . LEU A 1 210 ? -15.937 -2.560 13.811 1.00 97.31 210 LEU A N 1
ATOM 1541 C CA . LEU A 1 210 ? -15.555 -1.758 14.956 1.00 97.31 210 LEU A CA 1
ATOM 1542 C C . LEU A 1 210 ? -16.285 -0.413 14.970 1.00 97.31 210 LEU A C 1
ATOM 1544 O O . LEU A 1 210 ? -17.011 -0.131 15.923 1.00 97.31 210 LEU A O 1
ATOM 1548 N N . TRP A 1 211 ? -16.127 0.394 13.919 1.00 98.31 211 TRP A N 1
ATOM 1549 C CA . TRP A 1 211 ? -16.869 1.642 13.724 1.00 98.31 211 TRP A CA 1
ATOM 1550 C C . TRP A 1 211 ? -16.835 2.104 12.265 1.00 98.31 211 TRP A C 1
ATOM 1552 O O . TRP A 1 211 ? -15.927 1.757 11.509 1.00 98.31 211 TRP A O 1
ATOM 1562 N N . ALA A 1 212 ? -17.790 2.959 11.906 1.00 98.69 212 ALA A N 1
ATOM 1563 C CA . ALA A 1 212 ? -17.799 3.727 10.667 1.00 98.69 212 ALA A CA 1
ATOM 1564 C C . ALA A 1 212 ? -17.323 5.157 10.946 1.00 98.69 212 ALA A C 1
ATOM 1566 O O . ALA A 1 212 ? -17.763 5.784 11.910 1.00 98.69 212 ALA A O 1
ATOM 1567 N N . GLY A 1 213 ? -16.427 5.673 10.112 1.00 98.06 213 GLY A N 1
ATOM 1568 C CA . GLY A 1 213 ? -15.821 6.995 10.212 1.00 98.06 213 GLY A CA 1
ATOM 1569 C C . GLY A 1 213 ? -16.189 7.904 9.042 1.00 98.06 213 GLY A C 1
ATOM 1570 O O . GLY A 1 213 ? -16.386 7.470 7.906 1.00 98.06 213 GLY A O 1
ATOM 1571 N N . THR A 1 214 ? -16.278 9.204 9.308 1.00 98.19 214 THR A N 1
ATOM 1572 C CA . THR A 1 214 ? -16.354 10.240 8.274 1.00 98.19 214 THR A CA 1
ATOM 1573 C C . THR A 1 214 ? -15.509 11.429 8.689 1.00 98.19 214 THR A C 1
ATOM 1575 O O . THR A 1 214 ? -15.703 11.972 9.777 1.00 98.19 214 THR A O 1
ATOM 1578 N N . VAL A 1 215 ? -14.617 11.864 7.804 1.00 97.94 215 VAL A N 1
ATOM 1579 C CA . VAL A 1 215 ? -13.730 13.011 8.025 1.00 97.94 215 VAL A CA 1
ATOM 1580 C C . VAL A 1 215 ? -13.894 14.036 6.913 1.00 97.94 215 VAL A C 1
ATOM 1582 O O . VAL A 1 215 ? -14.089 13.678 5.749 1.00 97.94 215 VAL A O 1
ATOM 1585 N N . ALA A 1 216 ? -13.818 15.315 7.270 1.00 97.62 216 ALA A N 1
ATOM 1586 C CA . ALA A 1 216 ? -13.604 16.396 6.320 1.00 97.62 216 ALA A CA 1
ATOM 1587 C C . ALA A 1 216 ? -12.119 16.760 6.291 1.00 97.62 216 ALA A C 1
ATOM 1589 O O . ALA A 1 216 ? -11.422 16.721 7.310 1.00 97.62 216 ALA A O 1
ATOM 1590 N N . ILE A 1 217 ? -11.646 17.094 5.099 1.00 96.62 217 ILE A N 1
ATOM 1591 C CA . ILE A 1 217 ? -10.231 17.240 4.803 1.00 96.62 217 ILE A CA 1
ATOM 1592 C C . ILE A 1 217 ? -9.993 18.604 4.155 1.00 96.62 217 ILE A C 1
ATOM 1594 O O . ILE A 1 217 ? -10.808 19.111 3.390 1.00 96.62 217 ILE A O 1
ATOM 1598 N N . ARG A 1 218 ? -8.829 19.188 4.417 1.00 96.31 218 ARG A N 1
ATOM 1599 C CA . ARG A 1 218 ? -8.265 20.287 3.636 1.00 96.31 218 ARG A CA 1
ATOM 1600 C C . ARG A 1 218 ? -7.000 19.808 2.937 1.00 96.31 218 ARG A C 1
ATOM 1602 O O . ARG A 1 218 ? -6.110 19.247 3.571 1.00 96.31 218 ARG A O 1
ATOM 1609 N N . THR A 1 219 ? -6.895 20.074 1.643 1.00 95.75 219 THR A N 1
ATOM 1610 C CA . THR A 1 219 ? -5.720 19.726 0.838 1.00 95.75 219 THR A CA 1
ATOM 1611 C C . THR A 1 219 ? -4.645 20.802 0.907 1.00 95.75 219 THR A C 1
ATOM 1613 O O . THR A 1 219 ? -4.935 21.990 0.780 1.00 95.75 219 THR A O 1
ATOM 1616 N N . GLU A 1 220 ? -3.396 20.374 0.998 1.00 96.81 220 GLU A N 1
ATOM 1617 C CA . GLU A 1 220 ? -2.200 21.175 0.763 1.00 96.81 220 GLU A CA 1
ATOM 1618 C C . GLU A 1 220 ? -1.347 20.438 -0.276 1.00 96.81 220 GLU A C 1
ATOM 1620 O O . GLU A 1 220 ? -0.764 19.389 -0.003 1.00 96.81 220 GLU A O 1
ATOM 1625 N N . VAL A 1 221 ? -1.320 20.952 -1.504 1.00 96.38 221 VAL A N 1
ATOM 1626 C CA . VAL A 1 221 ? -0.565 20.333 -2.598 1.00 96.38 221 VAL A CA 1
ATOM 1627 C C . VAL A 1 221 ? 0.884 20.796 -2.516 1.00 96.38 221 VAL A C 1
ATOM 1629 O O . VAL A 1 221 ? 1.170 21.973 -2.714 1.00 96.38 221 VAL A O 1
ATOM 1632 N N . ILE A 1 222 ? 1.795 19.860 -2.257 1.00 97.94 222 ILE A N 1
ATOM 1633 C CA . ILE A 1 222 ? 3.240 20.115 -2.297 1.00 97.94 222 ILE A CA 1
ATOM 1634 C C . ILE A 1 222 ? 3.738 20.075 -3.746 1.00 97.94 222 ILE A C 1
ATOM 1636 O O . ILE A 1 222 ? 4.584 20.873 -4.138 1.00 97.94 222 ILE A O 1
ATOM 1640 N N . GLY A 1 223 ? 3.173 19.176 -4.558 1.00 97.12 223 GLY A N 1
ATOM 1641 C CA . GLY A 1 223 ? 3.465 19.059 -5.986 1.00 97.12 223 GLY A CA 1
ATOM 1642 C C . GLY A 1 223 ? 4.304 17.833 -6.334 1.00 97.12 223 GLY A C 1
ATOM 1643 O O . GLY A 1 223 ? 4.390 16.870 -5.568 1.00 97.12 223 GLY A O 1
ATOM 1644 N N . VAL A 1 224 ? 4.866 17.835 -7.543 1.00 97.88 224 VAL A N 1
ATOM 1645 C CA . VAL A 1 224 ? 5.676 16.721 -8.049 1.00 97.88 224 VAL A CA 1
ATOM 1646 C C . VAL A 1 224 ? 7.055 16.744 -7.392 1.00 97.88 224 VAL A C 1
ATOM 1648 O O . VAL A 1 224 ? 7.769 17.741 -7.449 1.00 97.88 224 VAL A O 1
ATOM 1651 N N . VAL A 1 225 ? 7.425 15.614 -6.801 1.00 96.31 225 VAL A N 1
ATOM 1652 C CA . VAL A 1 225 ? 8.711 15.337 -6.153 1.00 96.31 225 VAL A CA 1
ATOM 1653 C C . VAL A 1 225 ? 9.333 14.075 -6.783 1.00 96.31 225 VAL A C 1
ATOM 1655 O O . VAL A 1 225 ? 8.653 13.386 -7.551 1.00 96.31 225 VAL A O 1
ATOM 1658 N N . PRO A 1 226 ? 10.615 13.741 -6.521 1.00 96.81 226 PRO A N 1
ATOM 1659 C CA . PRO A 1 226 ? 11.291 12.629 -7.201 1.00 96.81 226 PRO A CA 1
ATOM 1660 C C . PRO A 1 226 ? 10.568 11.277 -7.116 1.00 96.81 226 PRO A C 1
ATOM 1662 O O . PRO A 1 226 ? 10.690 10.457 -8.025 1.00 96.81 226 PRO A O 1
ATOM 1665 N N . ASP A 1 227 ? 9.800 11.051 -6.051 1.00 92.19 227 ASP A N 1
ATOM 1666 C CA . ASP A 1 227 ? 9.148 9.781 -5.752 1.00 92.19 227 ASP A CA 1
ATOM 1667 C C . ASP A 1 227 ? 7.618 9.784 -5.955 1.00 92.19 227 ASP A C 1
ATOM 1669 O O . ASP A 1 227 ? 6.960 8.796 -5.611 1.00 92.19 227 ASP A O 1
ATOM 1673 N N . GLY A 1 228 ? 7.049 10.848 -6.540 1.00 96.56 228 GLY A N 1
ATOM 1674 C CA . GLY A 1 228 ? 5.625 10.926 -6.880 1.00 96.56 228 GLY A CA 1
ATOM 1675 C C . GLY A 1 228 ? 5.019 12.329 -6.798 1.00 96.56 228 GLY A C 1
ATOM 1676 O O . GLY A 1 228 ? 5.714 13.339 -6.811 1.00 96.56 228 GLY A O 1
ATOM 1677 N N . LEU A 1 229 ? 3.691 12.397 -6.737 1.00 98.06 229 LEU A N 1
ATOM 1678 C CA . LEU A 1 229 ? 2.937 13.614 -6.427 1.00 98.06 229 LEU A CA 1
ATOM 1679 C C . LEU A 1 229 ? 2.632 13.627 -4.927 1.00 98.06 229 LEU A C 1
ATOM 1681 O O . LEU A 1 229 ? 2.074 12.660 -4.405 1.00 98.06 229 LEU A O 1
ATOM 1685 N N . ARG A 1 230 ? 2.989 14.713 -4.240 1.00 98.19 230 ARG A N 1
ATOM 1686 C CA . ARG A 1 230 ? 2.826 14.859 -2.791 1.00 98.19 230 ARG A CA 1
ATOM 1687 C C . ARG A 1 230 ? 1.680 15.813 -2.459 1.00 98.19 230 ARG A C 1
ATOM 1689 O O . ARG A 1 230 ? 1.646 16.949 -2.939 1.00 98.19 230 ARG A O 1
ATOM 1696 N N . ILE A 1 231 ? 0.758 15.343 -1.620 1.00 97.44 231 ILE A N 1
ATOM 1697 C CA . ILE A 1 231 ? -0.388 16.112 -1.126 1.00 97.44 231 ILE A CA 1
ATOM 1698 C C . ILE A 1 231 ? -0.538 15.821 0.366 1.00 97.44 231 ILE A C 1
ATOM 1700 O O . ILE A 1 231 ? -0.677 14.666 0.756 1.00 97.44 231 ILE A O 1
ATOM 1704 N N . ASN A 1 232 ? -0.542 16.855 1.198 1.00 97.75 232 ASN A N 1
ATOM 1705 C CA . ASN A 1 232 ? -0.878 16.706 2.608 1.00 97.75 232 ASN A CA 1
ATOM 1706 C C . ASN A 1 232 ? -2.384 16.917 2.765 1.00 97.75 232 ASN A C 1
ATOM 1708 O O . ASN A 1 232 ? -2.945 17.925 2.330 1.00 97.75 232 ASN A O 1
ATOM 1712 N N . LEU A 1 233 ? -3.047 15.949 3.376 1.00 96.94 233 LEU A N 1
ATOM 1713 C CA . LEU A 1 233 ? -4.481 15.951 3.613 1.00 96.94 233 LEU A CA 1
ATOM 1714 C C . LEU A 1 233 ? -4.711 16.159 5.108 1.00 96.94 233 LEU A C 1
ATOM 1716 O O . LEU A 1 233 ? -4.523 15.248 5.910 1.00 96.94 233 LEU A O 1
ATOM 1720 N N . HIS A 1 234 ? -5.083 17.380 5.480 1.00 97.75 234 HIS A N 1
ATOM 1721 C CA . HIS A 1 234 ? -5.296 17.782 6.869 1.00 97.75 234 HIS A CA 1
ATOM 1722 C C . HIS A 1 234 ? -6.732 17.480 7.283 1.00 97.75 234 HIS A C 1
ATOM 1724 O O . HIS A 1 234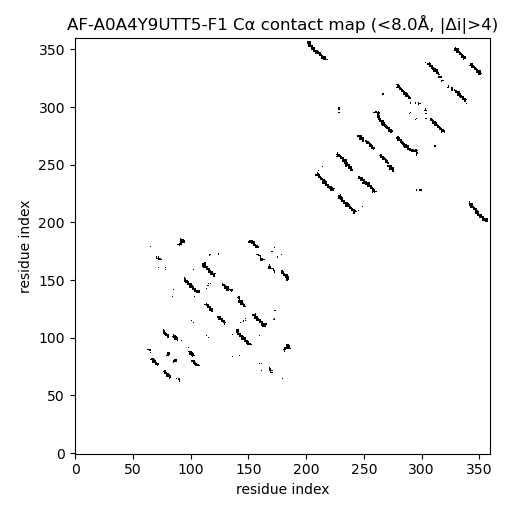 ? -7.660 18.034 6.695 1.00 97.75 234 HIS A O 1
ATOM 1730 N N . VAL A 1 235 ? -6.925 16.653 8.305 1.00 96.94 235 VAL A N 1
ATOM 1731 C CA . VAL A 1 235 ? -8.241 16.387 8.892 1.00 96.94 235 VAL A CA 1
ATOM 1732 C C . VAL A 1 235 ? -8.674 17.598 9.714 1.00 96.94 235 VAL A C 1
ATOM 1734 O O . VAL A 1 235 ? -8.024 17.979 10.694 1.00 96.94 235 VAL A O 1
ATOM 1737 N N . THR A 1 236 ? -9.777 18.222 9.303 1.00 96.69 236 THR A N 1
ATOM 1738 C CA . THR A 1 236 ? -10.318 19.423 9.957 1.00 96.69 236 THR A CA 1
ATOM 1739 C C . THR A 1 236 ? -11.401 19.093 10.971 1.00 96.69 236 THR A C 1
ATOM 1741 O O . THR A 1 236 ? -11.511 19.766 11.989 1.00 96.69 236 THR A O 1
ATOM 1744 N N . GLU A 1 237 ? -12.194 18.065 10.692 1.00 93.56 237 GLU A N 1
ATOM 1745 C CA . GLU A 1 237 ? -13.256 17.552 11.552 1.00 93.56 237 GLU A CA 1
ATOM 1746 C C . GLU A 1 237 ? -13.539 16.098 11.178 1.00 93.56 237 GLU A C 1
ATOM 1748 O O . GLU A 1 237 ? -13.303 15.676 10.043 1.00 93.56 237 GLU A O 1
ATOM 1753 N N . GLY A 1 238 ? -14.106 15.339 12.105 1.00 97.25 238 GLY A N 1
ATOM 1754 C CA . GLY A 1 238 ? -14.649 14.034 11.785 1.00 97.25 238 GLY A CA 1
ATOM 1755 C C . GLY A 1 238 ? -15.409 13.422 12.941 1.00 97.25 238 GLY A C 1
ATOM 1756 O O . GLY A 1 238 ? -15.347 13.892 14.078 1.00 97.25 238 GLY A O 1
ATOM 1757 N N . ARG A 1 239 ? -16.126 12.351 12.635 1.00 98.25 239 ARG A N 1
ATOM 1758 C CA . ARG A 1 239 ? -16.853 11.543 13.609 1.00 98.25 239 ARG A CA 1
ATOM 1759 C C . ARG A 1 239 ? -16.668 10.074 13.304 1.00 98.25 239 ARG A C 1
ATOM 1761 O O . ARG A 1 239 ? -16.464 9.707 12.146 1.00 98.25 239 ARG A O 1
ATOM 1768 N N . PHE A 1 240 ? -16.811 9.255 14.329 1.00 98.31 240 PHE A N 1
ATOM 1769 C CA . PHE A 1 240 ? -16.900 7.818 14.171 1.00 98.31 240 PHE A CA 1
ATOM 1770 C C . PHE A 1 240 ? -17.998 7.259 15.075 1.00 98.31 240 PHE A C 1
ATOM 1772 O O . PHE A 1 240 ? -18.220 7.764 16.176 1.00 98.31 240 PHE A O 1
ATOM 1779 N N . VAL A 1 241 ? -18.697 6.237 14.591 1.00 98.56 241 VAL A N 1
ATOM 1780 C CA . VAL A 1 241 ? -19.822 5.603 15.286 1.00 98.56 241 VAL A CA 1
ATOM 1781 C C . VAL A 1 241 ? -19.660 4.096 15.189 1.00 98.56 241 VAL A C 1
ATOM 1783 O O . VAL A 1 241 ? -19.571 3.545 14.091 1.00 98.56 241 VAL A O 1
ATOM 1786 N N . GLY A 1 242 ? -19.601 3.434 16.339 1.00 97.56 242 GLY A N 1
ATOM 1787 C CA . GLY A 1 242 ? -19.468 1.988 16.438 1.00 97.56 242 GLY A CA 1
ATOM 1788 C C . GLY A 1 242 ? -20.381 1.399 17.511 1.00 97.56 242 GLY A C 1
ATOM 1789 O O . GLY A 1 242 ? -20.913 2.136 18.340 1.00 97.56 242 GLY A O 1
ATOM 1790 N N . PRO A 1 243 ? -20.550 0.066 17.547 1.00 95.12 243 PRO A N 1
ATOM 1791 C CA . PRO A 1 243 ? -21.457 -0.581 18.495 1.00 95.12 243 PRO A CA 1
ATOM 1792 C C . PRO A 1 243 ? -21.021 -0.443 19.959 1.00 95.12 243 PRO A C 1
ATOM 1794 O O . PRO A 1 243 ? -21.852 -0.517 20.857 1.00 95.12 243 PRO A O 1
ATOM 1797 N N . ARG A 1 244 ? -19.711 -0.297 20.209 1.00 90.25 244 ARG A N 1
ATOM 1798 C CA . ARG A 1 244 ? -19.143 -0.225 21.567 1.00 90.25 244 ARG A CA 1
ATOM 1799 C C . ARG A 1 244 ? -18.921 1.203 22.050 1.00 90.25 244 ARG A C 1
ATOM 1801 O O . ARG A 1 244 ? -19.041 1.458 23.241 1.00 90.25 244 ARG A O 1
ATOM 1808 N N . PHE A 1 245 ? -18.541 2.103 21.151 1.00 93.50 245 PHE A N 1
ATOM 1809 C CA . PHE A 1 245 ? -18.302 3.505 21.464 1.00 93.50 245 PHE A CA 1
ATOM 1810 C C . PHE A 1 245 ? -18.327 4.348 20.190 1.00 93.50 245 PHE A C 1
ATOM 1812 O O . PHE A 1 245 ? -18.127 3.860 19.076 1.00 93.50 245 PHE A O 1
ATOM 1819 N N . GLU A 1 246 ? -18.558 5.638 20.387 1.00 97.94 246 GLU A N 1
ATOM 1820 C CA . GLU A 1 246 ? -18.615 6.657 19.349 1.00 97.94 246 GLU A CA 1
ATOM 1821 C C . GLU A 1 246 ? -17.869 7.913 19.809 1.00 97.94 246 GLU A C 1
ATOM 1823 O O . GLU A 1 246 ? -17.523 8.069 20.990 1.00 97.94 246 GLU A O 1
ATOM 1828 N N . GLY A 1 247 ? -17.596 8.811 18.870 1.00 98.25 247 GLY A N 1
ATOM 1829 C CA . GLY A 1 247 ? -16.879 10.037 19.169 1.00 98.25 247 GLY A CA 1
ATOM 1830 C C . GLY A 1 247 ? -16.476 10.833 17.941 1.00 98.25 247 GLY A C 1
ATOM 1831 O O . GLY A 1 247 ? -17.082 10.750 16.870 1.00 98.25 247 GLY A O 1
ATOM 1832 N N . ILE A 1 248 ? -15.432 11.636 18.121 1.00 98.56 248 ILE A N 1
ATOM 1833 C CA . ILE A 1 248 ? -14.912 12.556 17.115 1.00 98.56 248 ILE A CA 1
ATOM 1834 C C . ILE A 1 248 ? -13.495 12.187 16.689 1.00 98.56 248 ILE A C 1
ATOM 1836 O O . ILE A 1 248 ? -12.688 11.695 17.480 1.00 98.56 248 ILE A O 1
ATOM 1840 N N . VAL A 1 249 ? -13.178 12.511 15.440 1.00 97.81 249 VAL A N 1
ATOM 1841 C CA . VAL A 1 249 ? -11.797 12.624 14.972 1.00 97.81 249 VAL A CA 1
ATOM 1842 C C . VAL A 1 249 ? -11.349 14.046 15.275 1.00 97.81 249 VAL A C 1
ATOM 1844 O O . VAL A 1 249 ? -11.970 15.011 14.818 1.00 97.81 249 VAL A O 1
ATOM 1847 N N . ARG A 1 250 ? -10.317 14.199 16.106 1.00 96.88 250 ARG A N 1
ATOM 1848 C CA . ARG A 1 250 ? -9.870 15.527 16.522 1.00 96.88 250 ARG A CA 1
ATOM 1849 C C . ARG A 1 250 ? -9.202 16.253 15.348 1.00 96.88 250 ARG A C 1
ATOM 1851 O O . ARG A 1 250 ? -8.478 15.623 14.574 1.00 96.88 250 ARG A O 1
ATOM 1858 N N . PRO A 1 251 ? -9.374 17.583 15.240 1.00 95.25 251 PRO A N 1
ATOM 1859 C CA . PRO A 1 251 ? -8.632 18.374 14.269 1.00 95.25 251 PRO A CA 1
ATOM 1860 C C . PRO A 1 251 ? -7.120 18.226 14.468 1.00 95.25 251 PRO A C 1
ATOM 1862 O O . PRO A 1 251 ? -6.643 18.164 15.606 1.00 95.25 251 PRO A O 1
ATOM 1865 N N . GLY A 1 252 ? -6.373 18.233 13.365 1.00 90.44 252 GLY A N 1
ATOM 1866 C CA . GLY A 1 252 ? -4.908 18.166 13.374 1.00 90.44 252 GLY A CA 1
ATOM 1867 C C . GLY A 1 252 ? -4.327 16.824 12.935 1.00 90.44 252 GLY A C 1
ATOM 1868 O O . GLY A 1 252 ? -3.108 16.713 12.842 1.00 90.44 252 GLY A O 1
ATOM 1869 N N . GLY A 1 253 ? -5.171 15.835 12.627 1.00 95.00 253 GLY A N 1
ATOM 1870 C CA . GLY A 1 253 ? -4.727 14.646 11.906 1.00 95.00 253 GLY A CA 1
ATOM 1871 C C . GLY A 1 253 ? -4.218 15.005 10.507 1.00 95.00 253 GLY A C 1
ATOM 1872 O O . GLY A 1 253 ? -4.726 15.936 9.876 1.00 95.00 253 GLY A O 1
ATOM 1873 N N . VAL A 1 254 ? -3.211 14.288 10.015 1.00 97.50 254 VAL A N 1
ATOM 1874 C CA . VAL A 1 254 ? -2.617 14.533 8.694 1.00 97.50 254 VAL A CA 1
ATOM 1875 C C . VAL A 1 254 ? -2.372 13.208 7.996 1.00 97.50 254 VAL A C 1
ATOM 1877 O O . VAL A 1 254 ? -1.730 12.326 8.560 1.00 97.50 254 VAL A O 1
ATOM 1880 N N . ASN A 1 255 ? -2.848 13.101 6.756 1.00 97.31 255 ASN A N 1
ATOM 1881 C CA . ASN A 1 255 ? -2.419 12.082 5.812 1.00 97.31 255 ASN A CA 1
ATOM 1882 C C . ASN A 1 255 ? -1.371 12.666 4.858 1.00 97.31 255 ASN A C 1
ATOM 1884 O O . ASN A 1 255 ? -1.645 13.563 4.056 1.00 97.31 255 ASN A O 1
ATOM 1888 N N . TRP A 1 256 ? -0.168 12.122 4.934 1.00 97.94 256 TRP A N 1
ATOM 1889 C CA . TRP A 1 256 ? 0.961 12.418 4.077 1.00 97.94 256 TRP A CA 1
ATOM 1890 C C . TRP A 1 256 ? 0.868 11.608 2.778 1.00 97.94 256 TRP A C 1
ATOM 1892 O O . TRP A 1 256 ? 1.661 10.693 2.538 1.00 97.94 256 TRP A O 1
ATOM 1902 N N . LEU A 1 257 ? -0.100 11.943 1.923 1.00 97.88 257 LEU A N 1
ATOM 1903 C CA . LEU A 1 257 ? -0.395 11.181 0.712 1.00 97.88 257 LEU A CA 1
ATOM 1904 C C . LEU A 1 257 ? 0.716 11.336 -0.332 1.00 97.88 257 LEU A C 1
ATOM 1906 O O . LEU A 1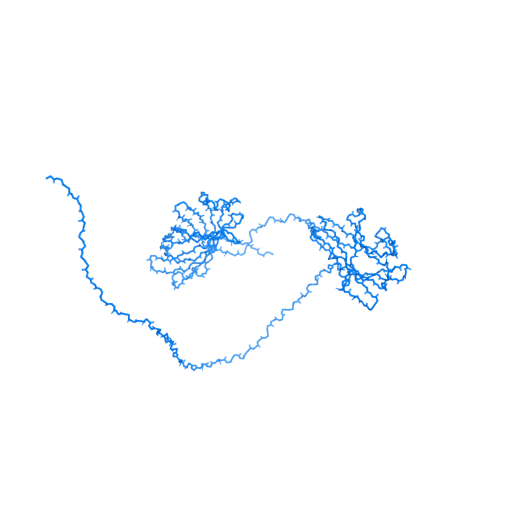 257 ? 1.131 12.444 -0.687 1.00 97.88 257 LEU A O 1
ATOM 1910 N N . ARG A 1 258 ? 1.169 10.210 -0.880 1.00 98.12 258 ARG A N 1
ATOM 1911 C CA . ARG A 1 258 ? 2.083 10.178 -2.026 1.00 98.12 258 ARG A CA 1
ATOM 1912 C C . ARG A 1 258 ? 1.511 9.335 -3.152 1.00 98.12 258 ARG A C 1
ATOM 1914 O O . ARG A 1 258 ? 1.362 8.134 -2.989 1.00 98.12 258 ARG A O 1
ATOM 1921 N N . ILE A 1 259 ? 1.277 9.931 -4.313 1.00 98.31 259 ILE A N 1
ATOM 1922 C CA . ILE A 1 259 ? 0.776 9.216 -5.490 1.00 98.31 259 ILE A CA 1
ATOM 1923 C C . ILE A 1 259 ? 1.957 8.846 -6.387 1.00 98.31 259 ILE A C 1
ATOM 1925 O O . ILE A 1 259 ? 2.653 9.719 -6.913 1.00 98.31 259 ILE A O 1
ATOM 1929 N N . ARG A 1 260 ? 2.196 7.544 -6.536 1.00 98.06 260 ARG A N 1
ATOM 1930 C CA . ARG A 1 260 ? 3.230 6.967 -7.400 1.00 98.06 260 ARG A CA 1
ATOM 1931 C C . ARG A 1 260 ? 2.823 7.047 -8.871 1.00 98.06 260 ARG A C 1
ATOM 1933 O O . ARG A 1 260 ? 1.654 7.228 -9.192 1.00 98.06 260 ARG A O 1
ATOM 1940 N N . LYS A 1 261 ? 3.792 6.869 -9.776 1.00 96.69 261 LYS A N 1
ATOM 1941 C CA . LYS A 1 261 ? 3.579 6.949 -11.235 1.00 96.69 261 LYS A CA 1
ATOM 1942 C C . LYS A 1 261 ? 2.653 5.869 -11.803 1.00 96.69 261 LYS A C 1
ATOM 1944 O O . LYS A 1 261 ? 2.093 6.082 -12.868 1.00 96.69 261 LYS A O 1
ATOM 1949 N N . ASP A 1 262 ? 2.493 4.750 -11.103 1.00 96.06 262 ASP A N 1
ATOM 1950 C CA . ASP A 1 262 ? 1.558 3.671 -11.446 1.00 96.06 262 ASP A CA 1
ATOM 1951 C C . ASP A 1 262 ? 0.112 3.956 -10.997 1.00 96.06 262 ASP A C 1
ATOM 1953 O O . ASP A 1 262 ? -0.751 3.098 -11.136 1.00 96.06 262 ASP A O 1
ATOM 1957 N N . GLY A 1 263 ? -0.157 5.151 -10.454 1.00 95.94 263 GLY A N 1
ATOM 1958 C CA . GLY A 1 263 ? -1.486 5.565 -10.003 1.00 95.94 263 GLY A CA 1
ATOM 1959 C C . GLY A 1 263 ? -1.846 5.116 -8.589 1.00 95.94 263 GLY A C 1
ATOM 1960 O O . GLY A 1 263 ? -2.935 5.419 -8.109 1.00 95.94 263 GLY A O 1
ATOM 1961 N N . VAL A 1 264 ? -0.921 4.473 -7.878 1.00 97.94 264 VAL A N 1
ATOM 1962 C CA . VAL A 1 264 ? -1.139 4.054 -6.493 1.00 97.94 264 VAL A CA 1
ATOM 1963 C C . VAL A 1 264 ? -0.799 5.187 -5.523 1.00 97.94 264 VAL A C 1
ATOM 1965 O O . VAL A 1 264 ? 0.328 5.686 -5.487 1.00 97.94 264 VAL A O 1
ATOM 1968 N N . GLY A 1 265 ? -1.769 5.581 -4.703 1.00 97.69 265 GLY A N 1
ATOM 1969 C CA . GLY A 1 265 ? -1.590 6.461 -3.555 1.00 97.69 265 GLY A CA 1
ATOM 1970 C C . GLY A 1 265 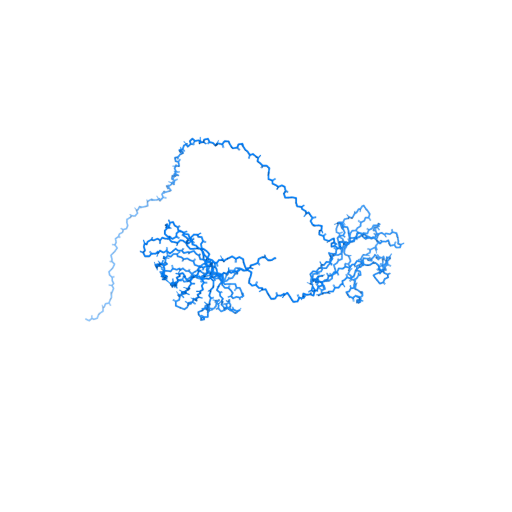? -1.121 5.691 -2.322 1.00 97.69 265 GLY A C 1
ATOM 1971 O O . GLY A 1 265 ? -1.784 4.766 -1.868 1.00 97.69 265 GLY A O 1
ATOM 1972 N N . ILE A 1 266 ? 0.009 6.097 -1.754 1.00 98.38 266 ILE A N 1
ATOM 1973 C CA . ILE A 1 266 ? 0.516 5.629 -0.466 1.00 98.38 266 ILE A CA 1
ATOM 1974 C C . ILE A 1 266 ? -0.020 6.563 0.614 1.00 98.38 266 ILE A C 1
ATOM 1976 O O . ILE A 1 266 ? 0.339 7.745 0.651 1.00 98.38 266 ILE A O 1
ATOM 1980 N N . VAL A 1 267 ? -0.901 6.027 1.449 1.00 98.31 267 VAL A N 1
ATOM 1981 C CA . VAL A 1 267 ? -1.498 6.701 2.601 1.00 98.31 267 VAL A CA 1
ATOM 1982 C C . VAL A 1 267 ? -0.574 6.521 3.800 1.00 98.31 267 VAL A C 1
ATOM 1984 O O . VAL A 1 267 ? -0.087 5.417 4.020 1.00 98.31 267 VAL A O 1
ATOM 1987 N N . ASN A 1 268 ? -0.354 7.592 4.559 1.00 98.19 268 ASN A N 1
ATOM 1988 C CA . ASN A 1 268 ? 0.410 7.576 5.805 1.00 98.19 268 ASN A CA 1
ATOM 1989 C C . ASN A 1 268 ? -0.202 8.606 6.753 1.00 98.19 268 ASN A C 1
ATOM 1991 O O . ASN A 1 268 ? -0.111 9.806 6.494 1.00 98.19 268 ASN A O 1
ATOM 1995 N N . VAL A 1 269 ? -0.875 8.150 7.804 1.00 98.00 269 VAL A N 1
ATOM 1996 C CA . VAL A 1 269 ? -1.726 8.990 8.649 1.00 98.00 269 VAL A CA 1
ATOM 1997 C C . VAL A 1 269 ? -1.298 8.948 10.098 1.00 98.00 269 VAL A C 1
ATOM 1999 O O . VAL A 1 269 ? -1.069 7.883 10.666 1.00 98.00 269 VAL A O 1
ATOM 2002 N N . THR A 1 270 ? -1.286 10.134 10.697 1.00 96.94 270 THR A N 1
ATOM 2003 C CA . THR A 1 270 ? -1.286 10.352 12.143 1.00 96.94 270 THR A CA 1
ATOM 2004 C C . THR A 1 270 ? -2.563 11.094 12.509 1.00 96.94 270 THR A C 1
ATOM 2006 O O . THR A 1 270 ? -2.802 12.177 11.968 1.00 96.94 270 THR A O 1
ATOM 2009 N N . GLU A 1 271 ? -3.373 10.564 13.421 1.00 96.69 271 GLU A N 1
ATOM 2010 C CA . GLU A 1 271 ? -4.563 11.253 13.927 1.00 96.69 271 GLU A CA 1
ATOM 2011 C C . GLU A 1 271 ? -4.877 10.877 15.377 1.00 96.69 271 GLU A C 1
ATOM 2013 O O . GLU A 1 271 ? -4.348 9.914 15.922 1.00 96.69 271 GLU A O 1
ATOM 2018 N N . CYS A 1 272 ? -5.757 11.648 16.015 1.00 97.62 272 CYS A N 1
ATOM 2019 C CA . CYS A 1 272 ? -6.192 11.388 17.381 1.00 97.62 272 CYS A CA 1
ATOM 2020 C C . CYS A 1 272 ? -7.717 11.359 17.435 1.00 97.62 272 CYS A C 1
ATOM 2022 O O . CYS A 1 272 ? -8.381 12.327 17.058 1.00 97.62 272 CYS A O 1
ATOM 2024 N N . LEU A 1 273 ? -8.271 10.263 17.939 1.00 98.12 273 LEU A N 1
ATOM 2025 C CA . LEU A 1 273 ? -9.696 10.123 18.208 1.00 98.12 273 LEU A CA 1
ATOM 2026 C C . LEU A 1 273 ? -9.991 10.510 19.654 1.00 98.12 273 LEU A C 1
ATOM 2028 O O . LEU A 1 273 ? -9.154 10.364 20.551 1.00 98.12 273 LEU A O 1
ATOM 2032 N N . GLN A 1 274 ? -11.213 10.975 19.882 1.00 98.25 274 GLN A N 1
ATOM 2033 C CA . GLN A 1 274 ? -11.751 11.188 21.215 1.00 98.25 274 GLN A CA 1
ATOM 2034 C C . GLN A 1 274 ? -13.163 10.618 21.296 1.00 98.25 274 GLN A C 1
ATOM 2036 O O . GLN A 1 274 ? -14.038 11.030 20.536 1.00 98.25 274 GLN A O 1
ATOM 2041 N N . THR A 1 275 ? -13.385 9.687 22.221 1.00 98.31 275 THR A N 1
ATOM 2042 C CA . THR A 1 275 ? -14.723 9.148 22.494 1.00 98.31 275 THR A CA 1
ATOM 2043 C C . THR A 1 275 ? -15.611 10.207 23.147 1.00 98.31 275 THR A C 1
ATOM 2045 O O . THR A 1 275 ? -15.117 11.181 23.726 1.00 98.31 275 THR A O 1
ATOM 2048 N N . LEU A 1 276 ? -16.930 10.002 23.133 1.00 96.88 276 LEU A N 1
ATOM 2049 C CA . LEU A 1 276 ? -17.851 10.870 23.878 1.00 96.88 276 LEU A CA 1
ATOM 2050 C C . LEU A 1 276 ? -17.607 10.854 25.396 1.00 96.88 276 LEU A C 1
ATOM 2052 O O . LEU A 1 276 ? -17.841 11.863 26.056 1.00 96.88 276 LEU A O 1
ATOM 2056 N N . SER A 1 277 ? -17.074 9.756 25.942 1.00 95.00 277 SER A N 1
ATOM 2057 C CA . SER A 1 277 ? -16.638 9.665 27.345 1.00 95.00 277 SER A CA 1
ATOM 2058 C C . SER A 1 277 ? -15.327 10.411 27.638 1.00 95.00 277 SER A C 1
ATOM 2060 O O . SER A 1 277 ? -14.929 10.523 28.794 1.00 95.00 277 SER A O 1
ATOM 2062 N N . GLY A 1 278 ? -14.657 10.948 26.613 1.00 96.88 278 GLY A N 1
ATOM 2063 C CA . GLY A 1 278 ? -13.432 11.736 26.748 1.00 96.88 278 GLY A CA 1
ATOM 2064 C C . GLY A 1 278 ? -12.129 10.939 26.651 1.00 96.88 278 GLY A C 1
ATOM 2065 O O . GLY A 1 278 ? -11.055 11.542 26.729 1.00 96.88 278 GLY A O 1
ATOM 2066 N N . ALA A 1 279 ? -12.191 9.622 26.434 1.00 97.94 279 ALA A N 1
ATOM 2067 C CA . ALA A 1 279 ? -11.007 8.799 26.211 1.00 97.94 279 ALA A CA 1
ATOM 2068 C C . ALA A 1 279 ? -10.309 9.209 24.907 1.00 97.94 279 ALA A C 1
ATOM 2070 O O . ALA A 1 279 ? -10.959 9.440 23.886 1.00 97.94 279 ALA A O 1
ATOM 2071 N N . ARG A 1 280 ? -8.974 9.302 24.938 1.00 98.19 280 ARG A N 1
ATOM 2072 C CA . ARG A 1 280 ? -8.151 9.635 23.766 1.00 98.19 280 ARG A CA 1
ATOM 2073 C C . ARG A 1 280 ? -7.492 8.389 23.202 1.00 98.19 280 ARG A C 1
ATOM 2075 O O . ARG A 1 280 ? -6.971 7.569 23.959 1.00 98.19 280 ARG A O 1
ATOM 2082 N N . ILE A 1 281 ? -7.491 8.288 21.881 1.00 98.25 281 ILE A N 1
ATOM 2083 C CA . ILE A 1 281 ? -6.906 7.170 21.147 1.00 98.25 281 ILE A CA 1
ATOM 2084 C C . ILE A 1 281 ? -5.995 7.764 20.077 1.00 98.25 281 ILE A C 1
ATOM 2086 O O . ILE A 1 281 ? -6.453 8.491 19.195 1.00 98.25 281 ILE A O 1
ATOM 2090 N N . ASP A 1 282 ? -4.702 7.505 20.194 1.00 98.19 282 ASP A N 1
ATOM 2091 C CA . ASP A 1 282 ? -3.722 7.838 19.170 1.00 98.19 282 ASP A CA 1
ATOM 2092 C C . ASP A 1 282 ? -3.784 6.790 18.059 1.00 98.19 282 ASP A C 1
ATOM 2094 O O . ASP A 1 282 ? -3.930 5.595 18.335 1.00 98.19 282 ASP A O 1
ATOM 2098 N N . CYS A 1 283 ? -3.749 7.245 16.812 1.00 97.06 283 CYS A N 1
ATOM 2099 C CA . CYS A 1 283 ? -3.966 6.414 15.636 1.00 97.06 283 CYS A CA 1
ATOM 2100 C C . CYS A 1 283 ? -2.835 6.640 14.643 1.00 97.06 283 CYS A C 1
ATOM 2102 O O . CYS A 1 283 ? -2.620 7.761 14.171 1.00 97.06 283 CYS A O 1
ATOM 2104 N N . LEU A 1 284 ? -2.160 5.551 14.285 1.00 96.44 284 LEU A N 1
ATOM 2105 C CA . LEU A 1 284 ? -1.121 5.547 13.268 1.00 96.44 284 LEU A CA 1
ATOM 2106 C C . LEU A 1 284 ? -1.433 4.460 12.251 1.00 96.44 284 LEU A C 1
ATOM 2108 O O . LEU A 1 284 ? -1.694 3.308 12.623 1.00 96.44 284 LEU A O 1
ATOM 2112 N N . TYR A 1 285 ? -1.427 4.830 10.973 1.00 97.75 285 TYR A N 1
ATOM 2113 C CA . TYR A 1 285 ? -1.722 3.872 9.921 1.00 97.75 285 TYR A CA 1
ATOM 2114 C C . TYR A 1 285 ? -1.172 4.238 8.560 1.00 97.75 285 TYR A C 1
ATOM 2116 O O . TYR A 1 285 ? -1.119 5.401 8.168 1.00 97.75 285 TYR A O 1
ATOM 2124 N N . ASP A 1 286 ? -0.862 3.190 7.812 1.00 98.31 286 ASP A N 1
ATOM 2125 C CA . ASP A 1 286 ? -0.577 3.258 6.392 1.00 98.31 286 ASP A CA 1
ATOM 2126 C C . ASP A 1 286 ? -1.693 2.581 5.596 1.00 98.31 286 ASP A C 1
ATOM 2128 O O . ASP A 1 286 ? -2.552 1.870 6.134 1.00 98.31 286 ASP A O 1
ATOM 2132 N N . GLY A 1 287 ? -1.683 2.809 4.289 1.00 98.12 287 GLY A N 1
ATOM 2133 C CA . GLY A 1 287 ? -2.631 2.177 3.393 1.00 98.12 287 GLY A CA 1
ATOM 2134 C C . GLY A 1 287 ? -2.376 2.463 1.928 1.00 98.12 287 GLY A C 1
ATOM 2135 O O . GLY A 1 287 ? -1.443 3.174 1.545 1.00 98.12 287 GLY A O 1
ATOM 2136 N N . ILE A 1 288 ? -3.252 1.901 1.110 1.00 98.38 288 ILE A N 1
ATOM 2137 C CA . ILE A 1 288 ? -3.237 2.026 -0.337 1.00 98.38 288 ILE A CA 1
ATOM 2138 C C . ILE A 1 288 ? -4.540 2.676 -0.785 1.00 98.38 288 ILE A C 1
ATOM 2140 O O . ILE A 1 288 ? -5.622 2.203 -0.454 1.00 98.38 288 ILE A O 1
ATOM 2144 N N . LEU A 1 289 ? -4.415 3.754 -1.551 1.00 97.69 289 LEU A N 1
ATOM 2145 C CA . LEU A 1 289 ? -5.479 4.395 -2.314 1.00 97.69 289 LEU A CA 1
ATOM 2146 C C . LEU A 1 289 ? -5.267 4.039 -3.785 1.00 97.69 289 LEU A C 1
ATOM 2148 O O . LEU A 1 289 ? -4.223 4.369 -4.346 1.00 97.69 289 LEU A O 1
ATOM 2152 N N . ASP A 1 290 ? -6.239 3.398 -4.419 1.00 96.12 290 ASP A N 1
ATOM 2153 C CA . ASP A 1 290 ? -6.138 3.042 -5.834 1.00 96.12 290 ASP A CA 1
ATOM 2154 C C . ASP A 1 290 ? -6.839 4.096 -6.704 1.00 96.12 290 ASP A C 1
ATOM 2156 O O . ASP A 1 290 ? -8.053 4.292 -6.610 1.00 96.12 290 ASP A O 1
ATOM 2160 N N . LEU A 1 291 ? -6.070 4.802 -7.540 1.00 95.56 291 LEU A N 1
ATOM 2161 C CA . LEU A 1 291 ? -6.591 5.784 -8.500 1.00 95.56 291 LEU A CA 1
ATOM 2162 C C . LEU A 1 291 ? -6.679 5.218 -9.930 1.00 95.56 291 LEU A C 1
ATOM 2164 O O . LEU A 1 291 ? -7.023 5.962 -10.855 1.00 95.56 291 LEU A O 1
ATOM 2168 N N . GLY A 1 292 ? -6.382 3.928 -10.117 1.00 93.88 292 GLY A N 1
ATOM 2169 C CA . GLY A 1 292 ? -6.265 3.260 -11.409 1.00 93.88 292 GLY A CA 1
ATOM 2170 C C . GLY A 1 292 ? -4.925 3.520 -12.101 1.00 93.88 292 GLY A C 1
ATOM 2171 O O . GLY A 1 292 ? -4.17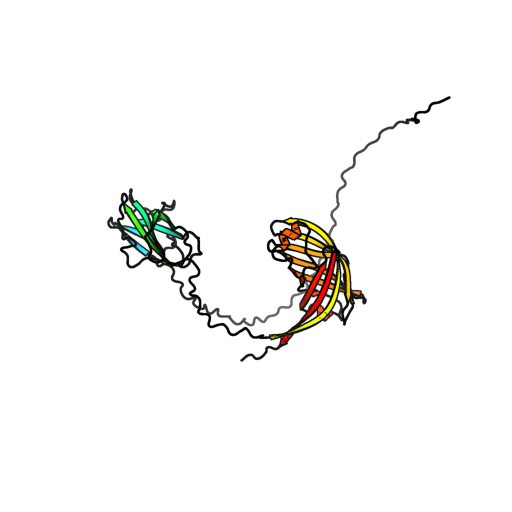6 4.420 -11.729 1.00 93.88 292 GLY A O 1
ATOM 2172 N N . ALA A 1 293 ? -4.632 2.752 -13.155 1.00 94.19 293 ALA A N 1
ATOM 2173 C CA . ALA A 1 293 ? -3.341 2.785 -13.857 1.00 94.19 293 ALA A CA 1
ATOM 2174 C C . ALA A 1 293 ? -2.968 4.163 -14.445 1.00 94.19 293 ALA A C 1
ATOM 2176 O O . ALA A 1 293 ? -1.789 4.484 -14.585 1.00 94.19 293 ALA A O 1
ATOM 2177 N N . ASP A 1 294 ? -3.957 4.996 -14.785 1.00 94.31 294 ASP A N 1
ATOM 2178 C CA . ASP A 1 294 ? -3.756 6.367 -15.268 1.00 94.31 294 ASP A CA 1
ATOM 2179 C C . ASP A 1 294 ? -3.860 7.429 -14.155 1.00 94.31 294 ASP A C 1
ATOM 2181 O O . ASP A 1 294 ? -3.700 8.631 -14.405 1.00 94.31 294 ASP A O 1
ATOM 2185 N N . GLY A 1 295 ? -4.092 6.992 -12.915 1.00 95.69 295 GLY A N 1
ATOM 2186 C CA . GLY A 1 295 ? -4.446 7.825 -11.773 1.00 95.69 295 GLY A CA 1
ATOM 2187 C C . GLY A 1 295 ? -3.414 8.897 -11.446 1.00 95.69 295 GLY A C 1
ATOM 2188 O O . GLY A 1 295 ? -3.785 10.009 -11.088 1.00 95.69 295 GLY A O 1
ATOM 2189 N N . TYR A 1 296 ? -2.123 8.626 -11.655 1.00 97.25 296 TYR A N 1
ATOM 2190 C CA . TYR A 1 296 ? -1.065 9.626 -11.479 1.00 97.25 296 TYR A CA 1
ATOM 2191 C C . TYR A 1 296 ? -1.209 10.799 -12.451 1.00 97.25 296 TYR A C 1
ATOM 2193 O O . TYR A 1 296 ? -1.185 11.965 -12.054 1.00 97.25 296 TYR A O 1
ATOM 2201 N N . ALA A 1 297 ? -1.380 10.490 -13.739 1.00 96.75 297 ALA A N 1
ATOM 2202 C CA . ALA A 1 297 ? -1.517 11.504 -14.772 1.00 96.75 297 ALA A CA 1
ATOM 2203 C C . ALA A 1 297 ? -2.795 12.325 -14.557 1.00 96.75 297 ALA A C 1
ATOM 2205 O O . ALA A 1 297 ? -2.771 13.544 -14.741 1.00 96.75 297 ALA A O 1
ATOM 2206 N N . ARG A 1 298 ? -3.895 11.675 -14.145 1.00 95.56 298 ARG A N 1
ATOM 2207 C CA . ARG A 1 298 ? -5.147 12.357 -13.777 1.00 95.56 298 ARG A CA 1
ATOM 2208 C C . ARG A 1 298 ? -4.958 13.258 -12.551 1.00 95.56 298 ARG A C 1
ATOM 2210 O O . ARG A 1 298 ? -5.301 14.439 -12.621 1.00 95.56 298 ARG A O 1
ATOM 2217 N N . ALA A 1 299 ? -4.301 12.769 -11.499 1.00 95.06 299 ALA A N 1
ATOM 2218 C CA . ALA A 1 299 ? -4.071 13.519 -10.264 1.00 95.06 299 ALA A CA 1
ATOM 2219 C C . ALA A 1 299 ? -3.222 14.785 -10.472 1.00 95.06 299 ALA A C 1
ATOM 2221 O O . ALA A 1 299 ? -3.518 15.816 -9.872 1.00 95.06 299 ALA A O 1
ATOM 2222 N N . ILE A 1 300 ? -2.227 14.762 -11.372 1.00 96.06 300 ILE A N 1
ATOM 2223 C CA . ILE A 1 300 ? -1.470 15.971 -11.766 1.00 96.06 300 ILE A CA 1
ATOM 2224 C C . ILE A 1 300 ? -2.397 17.069 -12.309 1.00 96.06 300 ILE A C 1
ATOM 2226 O O . ILE A 1 300 ? -2.136 18.254 -12.111 1.00 96.06 300 ILE A O 1
ATOM 2230 N N . ARG A 1 301 ? -3.486 16.688 -12.981 1.00 94.31 301 ARG A N 1
ATOM 2231 C CA . ARG A 1 301 ? -4.487 17.612 -13.533 1.00 94.31 301 ARG A CA 1
ATOM 2232 C C . ARG A 1 301 ? -5.591 17.969 -12.530 1.00 94.31 301 ARG A C 1
ATOM 2234 O O . ARG A 1 301 ? -6.554 18.625 -12.911 1.00 94.31 301 ARG A O 1
ATOM 2241 N N . GLY A 1 302 ? -5.476 17.528 -11.276 1.00 91.44 302 GLY A N 1
ATOM 2242 C CA . GLY A 1 302 ? -6.499 17.717 -10.247 1.00 91.44 302 GLY A CA 1
ATOM 2243 C C . GLY A 1 302 ? -7.717 16.798 -10.388 1.00 91.44 302 GLY A C 1
ATOM 2244 O O . GLY A 1 302 ? -8.715 17.017 -9.707 1.00 91.44 302 GLY A O 1
ATOM 2245 N N . ASP A 1 303 ? -7.654 15.774 -11.245 1.00 92.56 303 ASP A N 1
ATOM 2246 C CA . ASP A 1 303 ? -8.704 14.762 -11.370 1.00 92.56 303 ASP A CA 1
ATOM 2247 C C . ASP A 1 303 ? -8.318 13.489 -10.607 1.00 92.56 303 ASP A C 1
ATOM 2249 O O . ASP A 1 303 ? -7.414 12.756 -10.997 1.00 92.56 303 ASP A O 1
ATOM 2253 N N . PHE A 1 304 ? -9.036 13.200 -9.526 1.00 89.12 304 PHE A N 1
ATOM 2254 C CA . PHE A 1 304 ? -8.816 12.007 -8.703 1.00 89.12 304 PHE A CA 1
ATOM 2255 C C . PHE A 1 304 ? -9.818 10.882 -9.003 1.00 89.12 304 PHE A C 1
ATOM 2257 O O . PHE A 1 304 ? -9.709 9.788 -8.456 1.00 89.12 304 PHE A O 1
ATOM 2264 N N . GLY A 1 305 ? -10.766 11.099 -9.920 1.00 86.69 305 GLY A N 1
ATOM 2265 C CA . GLY A 1 305 ? -11.838 10.150 -10.219 1.00 86.69 305 GLY A CA 1
ATOM 2266 C C . GLY A 1 305 ? -13.002 10.215 -9.231 1.00 86.69 305 GLY A C 1
ATOM 2267 O O . GLY A 1 305 ? -13.080 11.091 -8.369 1.00 86.69 305 GLY A O 1
ATOM 2268 N N . ILE A 1 306 ? -13.950 9.295 -9.402 1.00 86.38 306 ILE A N 1
ATOM 2269 C CA . ILE A 1 306 ? -15.165 9.217 -8.587 1.00 86.38 306 ILE A CA 1
ATOM 2270 C C . ILE A 1 306 ? -14.910 8.244 -7.439 1.00 86.38 306 ILE A C 1
ATOM 2272 O O . ILE A 1 306 ? -14.779 7.048 -7.677 1.00 86.38 306 ILE A O 1
ATOM 2276 N N . LEU A 1 307 ? -14.873 8.767 -6.212 1.00 90.88 307 LEU A N 1
ATOM 2277 C CA . LEU A 1 307 ? -14.805 7.987 -4.971 1.00 90.88 307 LEU A CA 1
ATOM 2278 C C . LEU A 1 307 ? -13.783 6.829 -5.001 1.00 90.88 307 LEU A C 1
ATOM 2280 O O . LEU A 1 307 ? -14.171 5.680 -4.755 1.00 90.88 307 LEU A O 1
ATOM 2284 N N . PRO A 1 308 ? -12.498 7.094 -5.312 1.00 93.31 308 PRO A N 1
ATOM 2285 C CA . PRO A 1 308 ? -11.481 6.051 -5.345 1.00 93.31 308 PRO A CA 1
ATOM 2286 C C . PRO A 1 308 ? -11.437 5.262 -4.025 1.00 93.31 308 PRO A C 1
ATOM 2288 O O . PRO A 1 308 ? -11.542 5.864 -2.944 1.00 93.31 308 PRO A O 1
ATOM 2291 N N . PRO A 1 309 ? -11.318 3.923 -4.099 1.00 96.62 309 PRO A N 1
ATOM 2292 C CA . PRO A 1 309 ? -11.267 3.076 -2.923 1.00 96.62 309 PRO A CA 1
ATOM 2293 C C . PRO A 1 309 ? -9.896 3.149 -2.256 1.00 96.62 309 PRO A C 1
ATOM 2295 O O . PRO A 1 309 ? -8.860 3.255 -2.917 1.00 96.62 309 PRO A O 1
ATOM 2298 N N . PHE A 1 310 ? -9.891 3.021 -0.936 1.00 97.88 310 PHE A N 1
ATOM 2299 C CA . PHE A 1 310 ? -8.674 2.814 -0.169 1.00 97.88 310 PHE A CA 1
ATOM 2300 C C . PHE A 1 310 ? -8.829 1.679 0.839 1.00 97.88 310 PHE A C 1
ATOM 2302 O O . PHE A 1 310 ? -9.926 1.409 1.336 1.00 97.88 310 PHE A O 1
ATOM 2309 N N . VAL A 1 311 ? -7.699 1.051 1.159 1.00 98.56 311 VAL A N 1
ATOM 2310 C CA . VAL A 1 311 ? -7.561 0.055 2.222 1.00 98.56 311 VAL A CA 1
ATOM 2311 C C . VAL A 1 311 ? -6.444 0.496 3.162 1.00 98.56 311 VAL A C 1
ATOM 2313 O O . VAL A 1 311 ? -5.365 0.877 2.711 1.00 98.56 311 VAL A O 1
ATOM 2316 N N . LEU A 1 312 ? -6.711 0.467 4.462 1.00 98.44 312 LEU A N 1
ATOM 2317 C CA . LEU A 1 312 ? -5.841 0.949 5.535 1.00 98.44 312 LEU A CA 1
ATOM 2318 C C . LEU A 1 312 ? -5.518 -0.195 6.498 1.00 98.44 312 LEU A C 1
ATOM 2320 O O . LEU A 1 312 ? -6.302 -1.136 6.618 1.00 98.44 312 LEU A O 1
ATOM 2324 N N . ALA A 1 313 ? -4.424 -0.075 7.246 1.00 98.50 313 ALA A N 1
ATOM 2325 C CA . ALA A 1 313 ? -4.062 -1.015 8.307 1.00 98.50 313 ALA A CA 1
ATOM 2326 C C . ALA A 1 313 ? -3.823 -0.288 9.642 1.00 98.50 313 ALA A C 1
ATOM 2328 O O . ALA A 1 313 ? -2.670 -0.110 10.044 1.00 98.50 313 ALA A O 1
ATOM 2329 N N . PRO A 1 314 ? -4.883 0.190 10.324 1.00 97.94 314 PRO A N 1
ATOM 2330 C CA . PRO A 1 314 ? -4.692 0.994 11.512 1.00 97.94 314 PRO A CA 1
ATOM 2331 C C . PRO A 1 314 ? -4.323 0.230 12.769 1.00 97.94 314 PRO A C 1
ATOM 2333 O O . PRO A 1 314 ? -4.761 -0.895 13.011 1.00 97.94 314 PRO A O 1
ATOM 2336 N N . THR A 1 315 ? -3.521 0.915 13.580 1.00 97.75 315 THR A N 1
ATOM 2337 C CA . THR A 1 315 ? -3.156 0.527 14.938 1.00 97.75 315 THR A CA 1
ATOM 2338 C C . THR A 1 315 ? -3.472 1.673 15.888 1.00 97.75 315 THR A C 1
ATOM 2340 O O . THR A 1 315 ? -3.508 2.843 15.490 1.00 97.75 315 THR A O 1
ATOM 2343 N N . TYR A 1 316 ? -3.739 1.321 17.143 1.00 97.81 316 TYR A N 1
ATOM 2344 C CA . TYR A 1 316 ? -4.275 2.238 18.138 1.00 97.81 316 TYR A CA 1
ATOM 2345 C C . TYR A 1 316 ? -3.451 2.190 19.418 1.00 97.81 316 TYR A C 1
ATOM 2347 O O . TYR A 1 316 ? -3.029 1.117 19.851 1.00 97.81 316 TYR A O 1
ATOM 2355 N N . ALA A 1 317 ? -3.276 3.349 20.047 1.00 98.38 317 ALA A N 1
ATOM 2356 C CA . ALA A 1 317 ? -2.681 3.472 21.368 1.00 98.38 317 ALA A CA 1
ATOM 2357 C C . ALA A 1 317 ? -3.569 4.324 22.285 1.00 98.38 317 ALA A C 1
ATOM 2359 O O . ALA A 1 317 ? -3.991 5.426 21.938 1.00 98.38 317 ALA A O 1
ATOM 2360 N N . THR A 1 318 ? -3.862 3.828 23.483 1.00 98.38 318 THR A N 1
ATOM 2361 C CA . THR A 1 318 ? -4.671 4.530 24.480 1.00 98.38 318 THR A CA 1
ATOM 2362 C C . THR A 1 318 ? -4.248 4.183 25.905 1.00 98.38 318 THR A C 1
ATOM 2364 O O . THR A 1 318 ? -3.839 3.058 26.201 1.00 98.38 318 THR A O 1
ATOM 2367 N N . ALA A 1 319 ? -4.358 5.171 26.795 1.00 98.25 319 ALA A N 1
ATOM 2368 C CA . ALA A 1 319 ? -4.166 5.013 28.237 1.00 98.25 319 ALA A CA 1
ATOM 2369 C C . ALA A 1 319 ? -5.475 4.677 28.978 1.00 98.25 319 ALA A C 1
ATOM 2371 O O . ALA A 1 319 ? -5.456 4.449 30.189 1.00 98.25 319 ALA A O 1
ATOM 2372 N N . ASP A 1 320 ? -6.610 4.681 28.274 1.00 98.19 320 ASP A N 1
ATOM 2373 C CA . ASP A 1 320 ? -7.902 4.343 28.854 1.00 98.19 320 ASP A CA 1
ATOM 2374 C C . ASP A 1 320 ? -7.971 2.844 29.187 1.00 98.19 320 ASP A C 1
ATOM 2376 O O . ASP A 1 320 ? -7.598 1.988 28.382 1.00 98.19 320 ASP A O 1
ATOM 2380 N N . LYS A 1 321 ? -8.422 2.522 30.403 1.00 97.19 321 LYS A N 1
ATOM 2381 C CA . LYS A 1 321 ? -8.423 1.143 30.908 1.00 97.19 321 LYS A CA 1
ATOM 2382 C C . LYS A 1 321 ? -9.502 0.281 30.259 1.00 97.19 321 LYS A C 1
ATOM 2384 O O . LYS A 1 321 ? -9.274 -0.911 30.073 1.00 97.19 321 LYS A O 1
ATOM 2389 N N . GLU A 1 322 ? -10.648 0.859 29.912 1.00 95.44 322 GLU A N 1
ATOM 2390 C CA . GLU A 1 322 ? -11.756 0.141 29.273 1.00 95.44 322 GLU A CA 1
ATOM 2391 C C . GLU A 1 322 ? -11.440 -0.149 27.802 1.00 95.44 322 GLU A C 1
ATOM 2393 O O . GLU A 1 322 ? -11.840 -1.177 27.253 1.00 95.44 322 GLU A O 1
ATOM 2398 N N . LEU A 1 323 ? -10.646 0.723 27.177 1.00 96.62 323 LEU A N 1
ATOM 2399 C CA . LEU A 1 323 ? -10.197 0.588 25.792 1.00 96.62 323 LEU A CA 1
ATOM 2400 C C . LEU A 1 323 ? -8.801 -0.034 25.646 1.00 96.62 323 LEU A C 1
ATOM 2402 O O . LEU A 1 323 ? -8.305 -0.150 24.526 1.00 96.62 323 LEU A O 1
ATOM 2406 N N . ALA A 1 324 ? -8.176 -0.494 26.734 1.00 96.94 324 ALA A N 1
ATOM 2407 C CA . ALA A 1 324 ? -6.810 -1.027 26.728 1.00 96.94 324 ALA A CA 1
ATOM 2408 C C . ALA A 1 324 ? -6.605 -2.215 25.767 1.00 96.94 324 ALA A C 1
ATOM 2410 O O . ALA A 1 324 ? -5.482 -2.493 25.345 1.00 96.94 324 ALA A O 1
ATOM 2411 N N . TRP A 1 325 ? -7.682 -2.910 25.396 1.00 95.81 325 TRP A N 1
ATOM 2412 C CA . TRP A 1 325 ? -7.657 -3.987 24.411 1.00 95.81 325 TRP A CA 1
ATOM 2413 C C . TRP A 1 325 ? -7.323 -3.498 22.987 1.00 95.81 325 TRP A C 1
ATOM 2415 O O . TRP A 1 325 ? -6.734 -4.263 22.223 1.00 95.81 325 TRP A O 1
ATOM 2425 N N . LEU A 1 326 ? -7.610 -2.233 22.637 1.00 96.31 326 LEU A N 1
ATOM 2426 C CA . LEU A 1 326 ? -7.253 -1.639 21.337 1.00 96.31 326 LEU A CA 1
ATOM 2427 C C . LEU A 1 326 ? -5.739 -1.606 21.113 1.00 96.31 326 LEU A C 1
ATOM 2429 O O . LEU A 1 326 ? -5.291 -1.781 19.985 1.00 96.31 326 LEU A O 1
ATOM 2433 N N . ASN A 1 327 ? -4.956 -1.489 22.191 1.00 97.62 327 ASN A N 1
ATOM 2434 C CA . ASN A 1 327 ? -3.489 -1.518 22.148 1.00 97.62 327 ASN A CA 1
ATOM 2435 C C . ASN A 1 327 ? -2.924 -2.853 21.625 1.00 97.62 327 ASN A C 1
ATOM 2437 O O . ASN A 1 327 ? -1.724 -2.974 21.395 1.00 97.62 327 ASN A O 1
ATOM 2441 N N . ARG A 1 328 ? -3.767 -3.888 21.517 1.00 96.06 328 ARG A N 1
ATOM 2442 C CA . ARG A 1 328 ? -3.401 -5.242 21.079 1.00 96.06 328 ARG A CA 1
ATOM 2443 C C . ARG A 1 328 ? -4.098 -5.652 19.781 1.00 96.06 328 ARG A C 1
ATOM 2445 O O . ARG A 1 328 ? -3.910 -6.780 19.334 1.00 96.06 328 ARG A O 1
ATOM 2452 N N . ALA A 1 329 ? -4.930 -4.781 19.216 1.00 95.44 329 ALA A N 1
ATOM 2453 C CA . ALA A 1 329 ? -5.729 -5.078 18.040 1.00 95.44 329 ALA A CA 1
ATOM 2454 C C . ALA A 1 329 ? -4.975 -4.698 16.760 1.00 95.44 329 ALA A C 1
ATOM 2456 O O . ALA A 1 329 ? -4.466 -3.584 16.646 1.00 95.44 329 ALA A O 1
ATOM 2457 N N . GLN A 1 330 ? -4.974 -5.595 15.771 1.00 97.50 330 GLN A N 1
ATOM 2458 C CA . GLN A 1 330 ? -4.684 -5.232 14.386 1.00 97.50 330 GLN A CA 1
ATOM 2459 C C . GLN A 1 330 ? -6.005 -4.970 13.679 1.00 97.50 330 GLN A C 1
ATOM 2461 O O . GLN A 1 330 ? -6.918 -5.796 13.742 1.00 97.50 330 GLN A O 1
ATOM 2466 N N . CYS A 1 331 ? -6.102 -3.834 13.000 1.00 98.00 331 CYS A N 1
ATOM 2467 C CA . CYS A 1 331 ? -7.306 -3.475 12.273 1.00 98.00 331 CYS A CA 1
ATOM 2468 C C . CYS A 1 331 ? -7.039 -3.337 10.776 1.00 98.00 331 CYS A C 1
ATOM 2470 O O . CYS A 1 331 ? -5.901 -3.134 10.342 1.00 98.00 331 CYS A O 1
ATOM 2472 N N . ILE A 1 332 ? -8.118 -3.435 10.004 1.00 98.56 332 ILE A N 1
ATOM 2473 C CA . ILE A 1 332 ? -8.178 -3.043 8.600 1.00 98.56 332 ILE A CA 1
ATOM 2474 C C . ILE A 1 332 ? -9.246 -1.968 8.436 1.00 98.56 332 ILE A C 1
ATOM 2476 O O . ILE A 1 332 ? -10.293 -2.011 9.082 1.00 98.56 332 ILE A O 1
ATOM 2480 N N . GLY A 1 333 ? -8.970 -0.992 7.584 1.00 98.38 333 GLY A N 1
ATOM 2481 C CA . GLY A 1 333 ? -9.931 0.024 7.185 1.00 98.38 333 GLY A CA 1
ATOM 2482 C C . GLY A 1 333 ? -10.256 -0.116 5.711 1.00 98.38 333 GLY A C 1
ATOM 2483 O O . GLY A 1 333 ? -9.352 -0.321 4.909 1.00 98.38 333 GLY A O 1
ATOM 2484 N N . VAL A 1 334 ? -11.520 0.022 5.339 1.00 98.56 334 VAL A N 1
ATOM 2485 C CA . VAL A 1 334 ? -11.948 0.060 3.936 1.00 98.56 334 VAL A CA 1
ATOM 2486 C C . VAL A 1 334 ? -12.816 1.281 3.724 1.00 98.56 334 VAL A C 1
ATOM 2488 O O . VAL A 1 334 ? -13.692 1.574 4.532 1.00 98.56 334 VAL A O 1
ATOM 2491 N N . GLY A 1 335 ? -12.570 2.034 2.659 1.00 98.06 335 GLY A N 1
ATOM 2492 C CA . GLY A 1 335 ? -13.291 3.282 2.472 1.00 98.06 335 GLY A CA 1
ATOM 2493 C C . GLY A 1 335 ? -13.145 3.894 1.099 1.00 98.06 335 GLY A C 1
ATOM 2494 O O . GLY A 1 335 ? -12.558 3.318 0.183 1.00 98.06 335 GLY A O 1
ATOM 2495 N N . ARG A 1 336 ? -13.743 5.074 0.962 1.00 97.56 336 ARG A N 1
ATOM 2496 C CA . ARG A 1 336 ? -13.714 5.897 -0.245 1.00 97.56 336 ARG A CA 1
ATOM 2497 C C . ARG A 1 336 ? -13.528 7.359 0.116 1.00 97.56 336 ARG A C 1
ATOM 2499 O O . ARG A 1 336 ? -14.030 7.827 1.143 1.00 97.56 336 ARG A O 1
ATOM 2506 N N . VAL A 1 337 ? -12.824 8.083 -0.747 1.00 95.19 337 VAL A N 1
ATOM 2507 C CA . VAL A 1 337 ? -12.605 9.525 -0.604 1.00 95.19 337 VAL A CA 1
ATOM 2508 C C . VAL A 1 337 ? -13.251 10.286 -1.752 1.00 95.19 337 VAL A C 1
ATOM 2510 O O . VAL A 1 337 ? -12.983 10.029 -2.919 1.00 95.19 337 VAL A O 1
ATOM 2513 N N . ASP A 1 338 ? -14.094 11.254 -1.422 1.00 93.06 338 ASP A N 1
ATOM 2514 C CA . ASP A 1 338 ? -14.567 12.263 -2.355 1.00 93.06 338 ASP A CA 1
ATOM 2515 C C . ASP A 1 338 ? -13.611 13.456 -2.323 1.00 93.06 338 ASP A C 1
ATOM 2517 O O . ASP A 1 338 ? -13.641 14.287 -1.412 1.00 93.06 338 ASP A O 1
ATOM 2521 N N . MET A 1 339 ? -12.749 13.542 -3.334 1.00 85.12 339 MET A N 1
ATOM 2522 C CA . MET A 1 339 ? -11.796 14.644 -3.475 1.00 85.12 339 MET A CA 1
ATOM 2523 C C . MET A 1 339 ? -12.449 15.946 -3.968 1.00 85.12 339 MET A C 1
ATOM 2525 O O . MET A 1 339 ? -11.810 16.991 -3.908 1.00 85.12 339 MET A O 1
ATOM 2529 N N . LYS A 1 340 ? -13.709 15.921 -4.429 1.00 86.69 340 LYS A N 1
ATOM 2530 C CA . LYS A 1 340 ? -14.460 17.133 -4.798 1.00 86.69 340 LYS A CA 1
ATOM 2531 C C . LYS A 1 340 ? -15.090 17.775 -3.572 1.00 86.69 340 LYS A C 1
ATOM 2533 O O . LYS A 1 340 ? -14.998 18.986 -3.403 1.00 86.69 340 LYS A O 1
ATOM 2538 N N . THR A 1 341 ? -15.711 16.972 -2.708 1.00 92.62 341 THR A N 1
ATOM 2539 C CA . THR A 1 341 ? -16.282 17.467 -1.444 1.00 92.62 341 THR A CA 1
ATOM 2540 C C . THR A 1 341 ? -15.275 17.473 -0.298 1.00 92.62 341 THR A C 1
ATOM 2542 O O . THR A 1 341 ? -15.619 17.892 0.803 1.00 92.62 341 THR A O 1
ATOM 2545 N N . LEU A 1 342 ? -14.059 16.973 -0.542 1.00 94.19 342 LEU A N 1
ATOM 2546 C CA . LEU A 1 342 ? -12.989 16.800 0.437 1.00 94.19 342 LEU A CA 1
ATOM 2547 C C . LEU A 1 342 ? -13.454 16.040 1.687 1.00 94.19 342 LEU A C 1
ATOM 2549 O O . LEU A 1 342 ? -13.229 16.461 2.823 1.00 94.19 342 LEU A O 1
ATOM 2553 N N . ARG A 1 343 ? -14.134 14.911 1.469 1.00 96.81 343 ARG A N 1
ATOM 2554 C CA . ARG A 1 343 ? -14.635 14.041 2.540 1.00 96.81 343 ARG A CA 1
ATOM 2555 C C . ARG A 1 343 ? -14.199 12.607 2.308 1.00 96.81 343 ARG A C 1
ATOM 2557 O O . ARG A 1 343 ? -14.336 12.098 1.203 1.00 96.81 343 ARG A O 1
ATOM 2564 N N . ALA A 1 344 ? -13.715 11.944 3.351 1.00 97.19 344 ALA A N 1
ATOM 2565 C CA . ALA A 1 344 ? -13.464 10.507 3.324 1.00 97.19 344 ALA A CA 1
ATOM 2566 C C . ALA A 1 344 ? -14.431 9.789 4.264 1.00 97.19 344 ALA A C 1
ATOM 2568 O O . ALA A 1 344 ? -14.770 10.300 5.333 1.00 97.19 344 ALA A O 1
ATOM 2569 N N . SER A 1 345 ? -14.870 8.608 3.845 1.00 97.88 345 SER A N 1
ATOM 2570 C CA . SER A 1 345 ? -15.760 7.729 4.604 1.00 97.88 345 SER A CA 1
ATOM 2571 C C . SER A 1 345 ? -15.205 6.314 4.579 1.00 97.88 345 SER A C 1
ATOM 2573 O O . SER A 1 345 ? -14.699 5.876 3.544 1.00 97.88 345 SER A O 1
ATOM 2575 N N . TYR A 1 346 ? -15.235 5.635 5.719 1.00 98.44 346 TYR A N 1
ATOM 2576 C CA . TYR A 1 346 ? -14.577 4.345 5.883 1.00 98.44 346 TYR A CA 1
ATOM 2577 C C . TYR A 1 346 ? -15.179 3.536 7.021 1.00 98.44 346 TYR A C 1
ATOM 2579 O O . TYR A 1 346 ? -15.684 4.100 7.985 1.00 98.44 346 TYR A O 1
ATOM 2587 N N . ASP A 1 347 ? -15.024 2.224 6.935 1.00 98.69 347 ASP A N 1
ATOM 2588 C CA . ASP A 1 347 ? -15.351 1.275 7.986 1.00 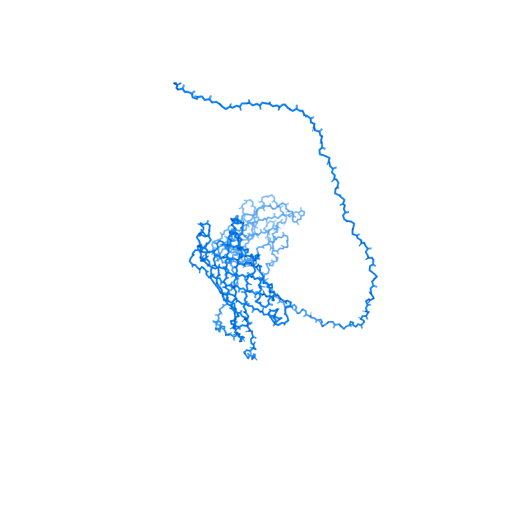98.69 347 ASP A CA 1
ATOM 2589 C C . ASP A 1 347 ? -14.062 0.653 8.513 1.00 98.69 347 ASP A C 1
ATOM 2591 O O . ASP A 1 347 ? -13.169 0.302 7.737 1.00 98.69 347 ASP A O 1
ATOM 2595 N N . ILE A 1 348 ? -13.966 0.516 9.833 1.00 98.56 348 ILE A N 1
ATOM 2596 C CA . ILE A 1 348 ? -12.854 -0.143 10.514 1.00 98.56 348 ILE A CA 1
ATOM 2597 C C . ILE A 1 348 ? -13.317 -1.492 11.049 1.00 98.56 348 ILE A C 1
ATOM 2599 O O . ILE A 1 348 ? -14.382 -1.601 11.659 1.00 98.56 348 ILE A O 1
ATOM 2603 N N . TYR A 1 349 ? -12.472 -2.502 10.870 1.00 98.50 349 TYR A N 1
ATOM 2604 C CA . TYR A 1 349 ? -12.673 -3.855 11.364 1.00 98.50 349 TYR A CA 1
ATOM 2605 C C . TYR A 1 349 ? -11.453 -4.311 12.159 1.00 98.50 349 TYR A C 1
ATOM 2607 O O . TYR A 1 349 ? -10.319 -4.068 11.750 1.00 98.50 349 TYR A O 1
ATOM 2615 N N . VAL A 1 350 ? -11.684 -5.014 13.265 1.00 97.56 350 VAL A N 1
ATOM 2616 C CA . VAL A 1 350 ? -10.632 -5.732 13.998 1.00 97.56 350 VAL A CA 1
ATOM 2617 C C . VAL A 1 350 ? -10.423 -7.087 13.338 1.00 97.56 350 VAL A C 1
ATOM 2619 O O . VAL A 1 350 ? -11.398 -7.788 13.079 1.00 97.56 350 VAL A O 1
ATOM 2622 N N . VAL A 1 351 ? -9.168 -7.466 13.105 1.00 96.94 351 VAL A N 1
ATOM 2623 C CA . VAL A 1 351 ? -8.792 -8.789 12.597 1.00 96.94 351 VAL A CA 1
ATOM 2624 C C . VAL A 1 351 ? -8.503 -9.723 13.767 1.00 96.94 351 VAL A C 1
ATOM 2626 O O . VAL A 1 351 ? -7.740 -9.382 14.673 1.00 96.94 351 VAL A O 1
ATOM 2629 N N . THR A 1 352 ? -9.070 -10.925 13.726 1.00 93.75 352 THR A N 1
ATOM 2630 C CA . THR A 1 352 ? -8.783 -12.000 14.681 1.00 93.75 352 THR A CA 1
ATOM 2631 C C . THR A 1 352 ? -8.284 -13.233 13.947 1.00 93.75 352 THR A C 1
ATOM 2633 O O . THR A 1 352 ? -8.950 -13.705 13.030 1.00 93.75 352 THR A O 1
ATOM 2636 N N . ALA A 1 353 ? -7.139 -13.773 14.36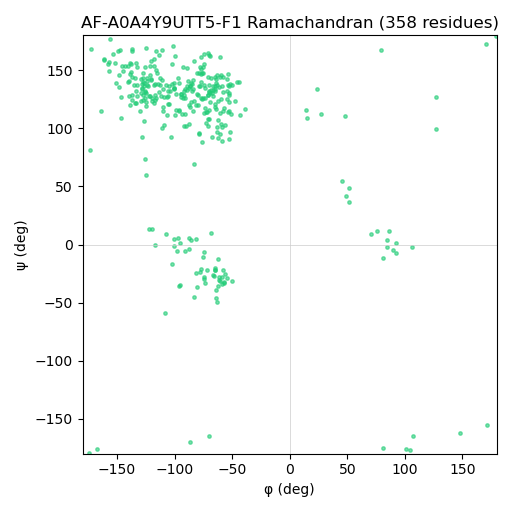3 1.00 88.00 353 ALA A N 1
ATOM 2637 C CA . ALA A 1 353 ? -6.651 -15.072 13.908 1.00 88.00 353 ALA A CA 1
ATOM 2638 C C . ALA A 1 353 ? -7.079 -16.162 14.904 1.00 88.00 353 ALA A C 1
ATOM 2640 O O . ALA A 1 353 ? -6.890 -16.013 16.114 1.00 88.00 353 ALA A O 1
ATOM 2641 N N . GLY A 1 354 ? -7.684 -17.230 14.387 1.00 75.69 354 GLY A N 1
ATOM 2642 C CA . GLY A 1 354 ? -8.072 -18.433 15.116 1.00 75.69 354 GLY A CA 1
ATOM 2643 C C . GLY A 1 354 ? -6.941 -19.465 15.208 1.00 75.69 354 GLY A C 1
ATOM 2644 O O . GLY A 1 354 ? -5.784 -19.189 14.887 1.00 75.69 354 GLY A O 1
ATOM 2645 N N . ALA A 1 355 ? -7.273 -20.672 15.673 1.00 58.66 355 ALA A N 1
ATOM 2646 C CA . ALA A 1 355 ? -6.328 -21.787 15.750 1.00 58.66 355 ALA A CA 1
ATOM 2647 C C . ALA A 1 355 ? -5.962 -22.336 14.352 1.00 58.66 355 ALA A C 1
ATOM 2649 O O . ALA A 1 355 ? -6.647 -22.077 13.362 1.00 58.66 355 ALA A O 1
ATOM 2650 N N . ALA A 1 356 ? -4.873 -23.107 14.267 1.00 56.59 356 ALA A N 1
ATOM 2651 C CA . ALA A 1 356 ? -4.503 -23.809 13.038 1.00 56.59 356 ALA A CA 1
ATOM 2652 C C . ALA A 1 356 ? -5.560 -24.867 12.678 1.00 56.59 356 ALA A C 1
ATOM 2654 O O . ALA A 1 356 ? -5.954 -25.669 13.530 1.00 56.59 356 ALA A O 1
ATOM 2655 N N . LYS A 1 357 ? -5.979 -24.913 11.409 1.00 55.34 357 LYS A N 1
ATOM 2656 C CA . LYS A 1 357 ? -6.776 -26.025 10.886 1.00 55.34 357 LYS A CA 1
ATOM 2657 C C . LYS A 1 357 ? -5.835 -27.193 10.599 1.00 55.34 357 LYS A C 1
ATOM 2659 O O . LYS A 1 357 ? -5.217 -27.189 9.550 1.00 55.34 357 LYS A O 1
ATOM 2664 N N . HIS A 1 358 ? -5.716 -28.122 11.552 1.00 44.22 358 HIS A N 1
ATOM 2665 C CA . HIS A 1 358 ? -4.980 -29.399 11.471 1.00 44.22 358 HIS A CA 1
ATOM 2666 C C . HIS A 1 358 ? -3.542 -29.315 10.918 1.00 44.22 358 HIS A C 1
ATOM 2668 O O . HIS A 1 358 ? -3.289 -29.095 9.739 1.00 44.22 358 HIS A O 1
ATOM 2674 N N . VAL A 1 359 ? -2.580 -29.539 11.810 1.00 45.59 359 VAL A N 1
ATOM 2675 C CA . VAL A 1 359 ? -1.208 -29.885 11.432 1.00 45.59 359 VAL A CA 1
ATOM 2676 C C . VAL A 1 359 ? -1.163 -31.409 11.388 1.00 45.59 359 VAL A C 1
ATOM 2678 O O . VAL A 1 359 ? -1.144 -32.021 12.454 1.00 45.59 359 VAL A O 1
ATOM 2681 N N . ASP A 1 360 ? -1.210 -31.986 10.188 1.00 41.22 360 ASP A N 1
ATOM 2682 C CA . ASP A 1 360 ? -0.786 -33.374 9.953 1.00 41.22 360 ASP A CA 1
ATOM 2683 C C . ASP A 1 360 ? 0.717 -33.416 9.646 1.00 41.22 360 ASP A C 1
ATOM 2685 O O . ASP A 1 360 ? 1.187 -32.555 8.856 1.00 41.22 360 ASP A O 1
#

Mean predicted aligned error: 19.8 Å

pLDDT: mean 78.67, std 25.36, range [23.64, 98.69]

Foldseek 3Di:
DDDDDDDDDDDDDDDDDDDDDDDDDDDDDDDDDDDDDDDDDDDDPDDDDDPPPPPPPPPDPPQPQPPWDKWAFPVGKIKTASDPVFDWFRQEDEAQDKTKGKIKIPQDDPQKWKWKWKDFPPDDIDIWGWDWDPDAPDPRMTMTMTIHGGHRWGKMWIDMFIDGNPHTRTDDPVRDPDTDMHTYHPPDDPPPPPPDPDDDDFWDKDKDWFKKKKFFWDWDWPQADPFATWIKTWTQWMWIDGPVFIFIWDGGKIWGWGQGQQLKIKTWIWTWTATPVGWIKTKTKIWIFHQHRCQRVCVNVVHSDDFTKMKMWMAIDTPDPVCRCSNVWTKMKIWTADSPRRMIIIIIITMDIDDTPDDD

Nearest PDB structures (foldseek):
  3g7g-assembly1_A  TM=9.063E-01  e=2.287E-09  Clostridium acetobutylicum ATCC 824
  4pux-assembly1_A  TM=8.465E-01  e=6.911E-10  Acinetobacter baumannii AYE
  3g7g-assembly2_H  TM=8.917E-01  e=2.770E-09  Clostridium acetobutylicum ATCC 824
  3c5o-assembly1_A  TM=8.642E-01  e=2.770E-09  Rhodopseudomonas palustris CGA009
  3c5o-assembly1_D  TM=8.789E-01  e=6.250E-09  Rhodopseudomonas palustris CGA009

Radius of gyration: 37.96 Å; Cα contacts (8 Å, |Δi|>4): 739; chains: 1; bounding box: 80×115×82 Å